Protein AF-A0AAV3U5U7-F1 (afdb_monomer_lite)

Secondary structure (DSSP, 8-state):
----S-SHHHHHHHHHHHHHHHHHHHHHHHHHHHHHHHHHHHHHHHHHHHHHHHHHHHHHHHHHHSPP---GGGGGGS-HHHHHHHHHHHHHHHHHHTTSS---SHHHHHHHHHHHTSS---SHHHHHHHHHHHHHHHHSPPTTTTT-SPBPP-SSTT---BGGGTT-S---------------

Structure (mmCIF, N/CA/C/O backbone):
data_AF-A0AAV3U5U7-F1
#
_entry.id   AF-A0AAV3U5U7-F1
#
loop_
_atom_site.group_PDB
_atom_site.id
_atom_site.type_symbol
_atom_site.label_atom_id
_atom_site.label_alt_id
_atom_site.label_comp_id
_atom_site.label_asym_id
_atom_site.label_entity_id
_atom_site.label_seq_id
_atom_site.pdbx_PDB_ins_code
_atom_site.Cartn_x
_atom_site.Cartn_y
_atom_site.Cartn_z
_atom_site.occupancy
_atom_site.B_iso_or_equiv
_atom_site.auth_seq_id
_atom_site.auth_comp_id
_atom_site.auth_asym_id
_atom_site.auth_atom_id
_atom_site.pdbx_PDB_model_num
ATOM 1 N N . MET A 1 1 ? -74.728 -13.887 74.053 1.00 41.06 1 MET A N 1
ATOM 2 C CA . MET A 1 1 ? -73.853 -14.173 72.896 1.00 41.06 1 MET A CA 1
ATOM 3 C C . MET A 1 1 ? -73.870 -12.963 71.980 1.00 41.06 1 MET A C 1
ATOM 5 O O . MET A 1 1 ? -74.960 -12.610 71.565 1.00 41.06 1 MET A O 1
ATOM 9 N N . LEU A 1 2 ? -72.718 -12.325 71.744 1.00 38.09 2 LEU A N 1
ATOM 10 C CA . LEU A 1 2 ? -72.327 -11.595 70.521 1.00 38.09 2 LEU A CA 1
ATOM 11 C C . LEU A 1 2 ? -70.992 -10.892 70.821 1.00 38.09 2 LEU A C 1
ATOM 13 O O . LEU A 1 2 ? -70.946 -9.815 71.406 1.00 38.09 2 LEU A O 1
ATOM 17 N N . ILE A 1 3 ? -69.898 -11.581 70.494 1.00 41.19 3 ILE A N 1
ATOM 18 C CA . ILE A 1 3 ? -68.523 -11.089 70.597 1.00 41.19 3 ILE A CA 1
ATOM 19 C C . ILE A 1 3 ? -68.132 -10.509 69.232 1.00 41.19 3 ILE A C 1
ATOM 21 O O . ILE A 1 3 ? -68.200 -11.209 68.228 1.00 41.19 3 ILE A O 1
ATOM 25 N N . GLY A 1 4 ? -67.696 -9.246 69.235 1.00 40.84 4 GLY A N 1
ATOM 26 C CA . GLY A 1 4 ? -66.549 -8.753 68.463 1.00 40.84 4 GLY A CA 1
ATOM 27 C C . GLY A 1 4 ? -66.657 -8.672 66.936 1.00 40.84 4 GLY A C 1
ATOM 28 O O . GLY A 1 4 ? -66.117 -9.516 66.233 1.00 40.84 4 GLY A O 1
ATOM 29 N N . ALA A 1 5 ? -67.192 -7.563 66.418 1.00 45.50 5 ALA A N 1
ATOM 30 C CA . ALA A 1 5 ? -67.140 -7.194 64.994 1.00 45.50 5 ALA A CA 1
ATOM 31 C C . ALA A 1 5 ? -65.921 -6.309 64.610 1.00 45.50 5 ALA A C 1
ATOM 33 O O . ALA A 1 5 ? -65.992 -5.531 63.664 1.00 45.50 5 ALA A O 1
ATOM 34 N N . GLY A 1 6 ? -64.804 -6.378 65.347 1.00 46.00 6 GLY A N 1
ATOM 35 C CA . GLY A 1 6 ? -63.687 -5.419 65.221 1.00 46.00 6 GLY A CA 1
ATOM 36 C C . GLY A 1 6 ? -62.434 -5.889 64.467 1.00 46.00 6 GLY A C 1
ATOM 37 O O . GLY A 1 6 ? -61.537 -5.086 64.230 1.00 46.00 6 GLY A O 1
ATOM 38 N N . SER A 1 7 ? -62.321 -7.168 64.102 1.00 48.09 7 SER A N 1
ATOM 39 C CA . SER A 1 7 ? -61.013 -7.761 63.747 1.00 48.09 7 SER A CA 1
ATOM 40 C C . SER A 1 7 ? -60.751 -7.941 62.247 1.00 48.09 7 SER A C 1
ATOM 42 O O . SER A 1 7 ? -59.630 -8.260 61.861 1.00 48.09 7 SER A O 1
ATOM 44 N N . ILE A 1 8 ? -61.750 -7.732 61.385 1.00 49.22 8 ILE A N 1
ATOM 45 C CA . ILE A 1 8 ? -61.640 -8.067 59.952 1.00 49.22 8 ILE A CA 1
ATOM 46 C C . ILE A 1 8 ? -61.037 -6.906 59.135 1.00 49.22 8 ILE A C 1
ATOM 48 O O . ILE A 1 8 ? -60.301 -7.134 58.176 1.00 49.22 8 ILE A O 1
ATOM 52 N N . THR A 1 9 ? -61.243 -5.653 59.544 1.00 49.72 9 THR A N 1
ATOM 53 C CA . THR A 1 9 ? -60.768 -4.461 58.813 1.00 49.72 9 THR A CA 1
ATOM 54 C C . THR A 1 9 ? -59.265 -4.201 58.958 1.00 49.72 9 THR A C 1
ATOM 56 O O . THR A 1 9 ? -58.630 -3.731 58.015 1.00 49.72 9 THR A O 1
ATOM 59 N N . VAL A 1 10 ? -58.657 -4.551 60.096 1.00 51.59 10 VAL A N 1
ATOM 60 C CA . VAL A 1 10 ? -57.222 -4.303 60.353 1.00 51.59 10 VAL A CA 1
ATOM 61 C C . VAL A 1 10 ? -56.321 -5.239 59.530 1.00 51.59 10 VAL A C 1
ATOM 63 O O . VAL A 1 10 ? -55.254 -4.832 59.070 1.00 51.59 10 VAL A O 1
ATOM 66 N N . ILE A 1 11 ? -56.775 -6.468 59.260 1.00 53.22 11 ILE A N 1
ATOM 67 C CA . ILE A 1 11 ? -56.018 -7.474 58.494 1.00 53.22 11 ILE A CA 1
ATOM 68 C C . ILE A 1 11 ? -55.953 -7.104 57.000 1.00 53.22 11 ILE A C 1
ATOM 70 O O . ILE A 1 11 ? -54.898 -7.244 56.379 1.00 53.22 11 ILE A O 1
ATOM 74 N N . GLY A 1 12 ? -57.036 -6.558 56.431 1.00 51.25 12 GLY A N 1
ATOM 75 C CA . GLY A 1 12 ? -57.085 -6.135 55.024 1.00 51.25 12 GLY A CA 1
ATOM 76 C C . GLY A 1 12 ? -56.153 -4.961 54.690 1.00 51.25 12 GLY A C 1
ATOM 77 O O . GLY A 1 12 ? -55.521 -4.947 53.633 1.00 51.25 12 GLY A O 1
ATOM 78 N N . ILE A 1 13 ? -55.996 -4.004 55.612 1.00 56.62 13 ILE A N 1
ATOM 79 C CA . ILE A 1 13 ? -55.112 -2.838 55.428 1.00 56.62 13 ILE A CA 1
ATOM 80 C C . ILE A 1 13 ? -53.633 -3.250 55.519 1.00 56.62 13 ILE A C 1
ATOM 82 O O . ILE A 1 13 ? -52.813 -2.806 54.709 1.00 56.62 13 ILE A O 1
ATOM 86 N N . LEU A 1 14 ? -53.291 -4.153 56.448 1.00 57.19 14 LEU A N 1
ATOM 87 C CA . LEU A 1 14 ? -51.936 -4.703 56.570 1.00 57.19 14 LEU A CA 1
ATOM 88 C C . LEU A 1 14 ? -51.532 -5.520 55.334 1.00 57.19 14 LEU A C 1
ATOM 90 O O . LEU A 1 14 ? -50.409 -5.369 54.847 1.00 57.19 14 LEU A O 1
ATOM 94 N N . PHE A 1 15 ? -52.445 -6.325 54.778 1.00 56.00 15 PHE A N 1
ATOM 95 C CA . PHE A 1 15 ? -52.182 -7.074 53.546 1.00 56.00 15 PHE A CA 1
ATOM 96 C C . PHE A 1 15 ? -51.944 -6.152 52.344 1.00 56.00 15 PHE A C 1
ATOM 98 O O . PHE A 1 15 ? -50.952 -6.340 51.642 1.00 56.00 15 PHE A O 1
ATOM 105 N N . SER A 1 16 ? -52.755 -5.107 52.142 1.00 58.94 16 SER A N 1
ATOM 106 C CA . SER A 1 16 ? -52.537 -4.140 51.051 1.00 58.94 16 SER A CA 1
ATOM 107 C C . SER A 1 16 ? -51.213 -3.375 51.175 1.00 58.94 16 SER A C 1
ATOM 109 O O . SER A 1 16 ? -50.534 -3.151 50.170 1.00 58.94 16 SER A O 1
ATOM 111 N N . LEU A 1 17 ? -50.781 -3.009 52.386 1.00 57.50 17 LEU A N 1
ATOM 112 C CA . LEU A 1 17 ? -49.501 -2.314 52.595 1.00 57.50 17 LEU A CA 1
ATOM 113 C C . LEU A 1 17 ? -48.280 -3.221 52.366 1.00 57.50 17 LEU A C 1
ATOM 115 O O . LEU A 1 17 ? -47.280 -2.782 51.794 1.00 57.50 17 LEU A O 1
ATOM 119 N N . ILE A 1 18 ? -48.352 -4.495 52.765 1.00 60.94 18 ILE A N 1
ATOM 120 C CA . ILE A 1 18 ? -47.286 -5.474 52.499 1.00 60.94 18 ILE A CA 1
ATOM 121 C C . ILE A 1 18 ? -47.228 -5.802 51.002 1.00 60.94 18 ILE A C 1
ATOM 123 O O . ILE A 1 18 ? -46.141 -5.856 50.420 1.00 60.94 18 ILE A O 1
ATOM 127 N N . PHE A 1 19 ? -48.385 -5.970 50.359 1.00 56.34 19 PHE A N 1
ATOM 128 C CA . PHE A 1 19 ? -48.472 -6.300 48.939 1.00 56.34 19 PHE A CA 1
ATOM 129 C C . PHE A 1 19 ? -47.947 -5.156 48.059 1.00 56.34 19 PHE A C 1
ATOM 131 O O . PHE A 1 19 ? -47.116 -5.382 47.181 1.00 56.34 19 PHE A O 1
ATOM 138 N N . THR A 1 20 ? -48.314 -3.905 48.355 1.00 57.25 20 THR A N 1
ATOM 139 C CA . THR A 1 20 ? -47.806 -2.722 47.632 1.00 57.25 20 THR A CA 1
ATOM 140 C C . THR A 1 20 ? -46.310 -2.477 47.856 1.00 57.25 20 THR A C 1
ATOM 142 O O . THR A 1 20 ? -45.602 -2.137 46.903 1.00 57.25 20 THR A O 1
ATOM 145 N N . LYS A 1 21 ? -45.776 -2.723 49.065 1.00 59.94 21 LYS A N 1
ATOM 146 C CA . LYS A 1 21 ? -44.318 -2.708 49.309 1.00 59.94 21 LYS A CA 1
ATOM 147 C C . LYS A 1 21 ? -43.584 -3.770 48.489 1.00 59.94 21 LYS A C 1
ATOM 149 O O . LYS A 1 21 ? -42.514 -3.489 47.948 1.00 59.94 21 LYS A O 1
ATOM 154 N N . LYS A 1 22 ? -44.151 -4.974 48.371 1.00 59.78 22 LYS A N 1
ATOM 155 C CA . LYS A 1 22 ? -43.547 -6.079 47.615 1.00 59.78 22 LYS A CA 1
ATOM 156 C C . LYS A 1 22 ? -43.575 -5.828 46.104 1.00 59.78 22 LYS A C 1
ATOM 158 O O . LYS A 1 22 ? -42.579 -6.108 45.442 1.00 59.78 22 LYS A O 1
ATOM 163 N N . ILE A 1 23 ? -44.646 -5.220 45.583 1.00 60.91 23 ILE A N 1
ATOM 164 C CA . ILE A 1 23 ? -44.741 -4.794 44.175 1.00 60.91 23 ILE A CA 1
ATOM 165 C C . ILE A 1 23 ? -43.687 -3.724 43.855 1.00 60.91 23 ILE A C 1
ATOM 167 O O . ILE A 1 23 ? -42.888 -3.927 42.942 1.00 60.91 23 ILE A O 1
ATOM 171 N N . LYS A 1 24 ? -43.589 -2.649 44.656 1.00 61.88 24 LYS A N 1
ATOM 172 C CA . LYS A 1 24 ? -42.560 -1.607 44.461 1.00 61.88 24 LYS A CA 1
ATOM 173 C C . LYS A 1 24 ? -41.139 -2.169 44.543 1.00 61.88 24 LYS A C 1
ATOM 175 O O . LYS A 1 24 ? -40.295 -1.833 43.720 1.00 61.88 24 LYS A O 1
ATOM 180 N N . SER A 1 25 ? -40.867 -3.056 45.503 1.00 59.75 25 SER A N 1
ATOM 181 C CA . SER A 1 25 ? -39.555 -3.707 45.635 1.00 59.75 25 SER A CA 1
ATOM 182 C C . SER A 1 25 ? -39.211 -4.594 44.428 1.00 59.75 25 SER A C 1
ATOM 184 O O . SER A 1 25 ? -38.060 -4.620 43.985 1.00 59.75 25 SER A O 1
ATOM 186 N N . HIS A 1 26 ? -40.199 -5.290 43.859 1.00 59.94 26 HIS A N 1
ATOM 187 C CA . HIS A 1 26 ? -40.011 -6.123 42.674 1.00 59.94 26 HIS A CA 1
ATOM 188 C C . HIS A 1 26 ? -39.780 -5.287 41.400 1.00 59.94 26 HIS A C 1
ATOM 190 O O . HIS A 1 26 ? -38.918 -5.631 40.589 1.00 59.94 26 HIS A O 1
ATOM 196 N N . GLU A 1 27 ? -40.482 -4.162 41.235 1.00 62.94 27 GLU A N 1
ATOM 197 C CA . GLU A 1 27 ? -40.272 -3.230 40.115 1.00 62.94 27 GLU A CA 1
ATOM 198 C C . GLU A 1 27 ? -38.907 -2.534 40.169 1.00 62.94 27 GLU A C 1
ATOM 200 O O . GLU A 1 27 ? -38.216 -2.469 39.149 1.00 62.94 27 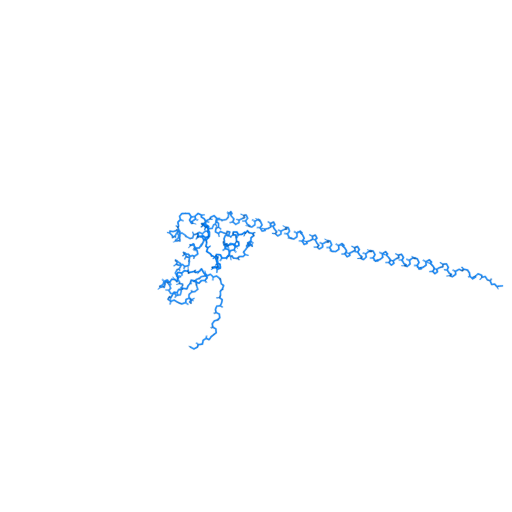GLU A O 1
ATOM 205 N N . ILE A 1 28 ? -38.465 -2.103 41.357 1.00 66.06 28 ILE A N 1
ATOM 206 C CA . ILE A 1 28 ? -37.127 -1.521 41.566 1.00 66.06 28 ILE A CA 1
ATOM 207 C C . ILE A 1 28 ? -36.038 -2.538 41.185 1.00 66.06 28 ILE A C 1
ATOM 209 O O . ILE A 1 28 ? -35.131 -2.221 40.412 1.00 66.06 28 ILE A O 1
ATOM 213 N N . ASN A 1 29 ? -36.174 -3.796 41.619 1.00 64.94 29 ASN A N 1
ATOM 214 C CA . ASN A 1 29 ? -35.250 -4.874 41.247 1.00 64.94 29 ASN A CA 1
ATOM 215 C C . ASN A 1 29 ? -35.218 -5.148 39.731 1.00 64.94 29 ASN A C 1
ATOM 217 O O . ASN A 1 29 ? -34.164 -5.472 39.171 1.00 64.94 29 ASN A O 1
ATOM 221 N N . ARG A 1 30 ? -36.360 -5.019 39.041 1.00 66.56 30 ARG A N 1
ATOM 222 C CA . ARG A 1 30 ? -36.450 -5.209 37.584 1.00 66.56 30 ARG A CA 1
ATOM 223 C C . ARG A 1 30 ? -35.742 -4.082 36.827 1.00 66.56 30 ARG A C 1
ATOM 225 O O . ARG A 1 30 ? -34.978 -4.364 35.900 1.00 66.56 30 ARG A O 1
ATOM 232 N N . HIS A 1 31 ? -35.930 -2.834 37.259 1.00 65.12 31 HIS A N 1
ATOM 233 C CA . HIS A 1 31 ? -35.252 -1.668 36.688 1.00 65.12 31 HIS A CA 1
ATOM 234 C C . HIS A 1 31 ? -33.734 -1.705 36.906 1.00 65.12 31 HIS A C 1
ATOM 236 O O . HIS A 1 31 ? -32.974 -1.433 35.972 1.00 65.12 31 HIS A O 1
ATOM 242 N N . GLU A 1 32 ? -33.271 -2.105 38.094 1.00 67.94 32 GLU A N 1
ATOM 243 C CA . GLU A 1 32 ? -31.839 -2.252 38.369 1.00 67.94 32 GLU A CA 1
ATOM 244 C C . GLU A 1 32 ? -31.187 -3.358 37.536 1.00 67.94 32 GLU A C 1
ATOM 246 O O . GLU A 1 32 ? -30.105 -3.151 36.985 1.00 67.94 32 GLU A O 1
ATOM 251 N N . ARG A 1 33 ? -31.842 -4.518 37.371 1.00 67.62 33 ARG A N 1
ATOM 252 C CA . ARG A 1 33 ? -31.335 -5.587 36.489 1.00 67.62 33 ARG A CA 1
ATOM 253 C C . ARG A 1 33 ? -31.232 -5.133 35.036 1.00 67.62 33 ARG A C 1
ATOM 255 O O . ARG A 1 33 ? -30.251 -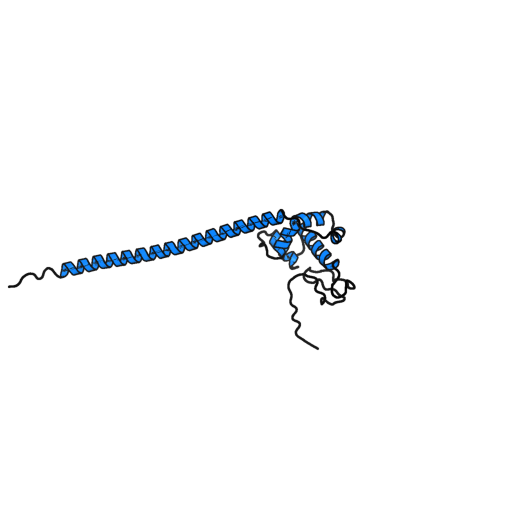5.469 34.375 1.00 67.62 33 ARG A O 1
ATOM 262 N N . SER A 1 34 ? -32.207 -4.367 34.546 1.00 67.56 34 SER A N 1
ATOM 263 C CA . SER A 1 34 ? -32.170 -3.815 33.187 1.00 67.56 34 SER A CA 1
ATOM 264 C C . SER A 1 34 ? -31.022 -2.817 33.013 1.00 67.56 34 SER A C 1
ATOM 266 O O . SER A 1 34 ? -30.270 -2.911 32.044 1.00 67.56 34 SER A O 1
ATOM 268 N N . ARG A 1 35 ? -30.816 -1.915 33.985 1.00 61.34 35 ARG A N 1
ATOM 269 C CA . ARG A 1 35 ? -29.679 -0.977 33.986 1.00 61.34 35 ARG A CA 1
ATOM 270 C C . ARG A 1 35 ? -28.330 -1.694 34.038 1.00 61.34 35 ARG A C 1
ATOM 272 O O . ARG A 1 35 ? -27.434 -1.340 33.282 1.00 61.34 35 ARG A O 1
ATOM 279 N N . ARG A 1 36 ? -28.183 -2.735 34.866 1.00 68.25 36 ARG A N 1
ATOM 280 C CA . ARG A 1 36 ? -26.935 -3.520 34.954 1.00 68.25 36 ARG A CA 1
ATOM 281 C C . ARG A 1 36 ? -26.609 -4.243 33.646 1.00 68.25 36 ARG A C 1
ATOM 283 O O . ARG A 1 36 ? -25.448 -4.258 33.256 1.00 68.25 36 ARG A O 1
ATOM 290 N N . LYS A 1 37 ? -27.611 -4.796 32.951 1.00 64.50 37 LYS A N 1
ATOM 291 C CA . LYS A 1 37 ? -27.419 -5.407 31.623 1.00 64.50 37 LYS A CA 1
ATOM 292 C C . LYS A 1 37 ? -27.011 -4.375 30.570 1.00 64.50 37 LYS A C 1
ATOM 294 O O . LYS A 1 37 ? -26.060 -4.608 29.837 1.00 64.50 37 LYS A O 1
ATOM 299 N N . SER A 1 38 ? -27.684 -3.223 30.541 1.00 64.94 38 SER A N 1
ATOM 300 C CA . SER A 1 38 ? -27.352 -2.131 29.618 1.00 64.94 38 SER A CA 1
ATOM 301 C C . SER A 1 38 ? -25.937 -1.593 29.843 1.00 64.94 38 SER A C 1
ATOM 303 O O . SER A 1 38 ? -25.194 -1.411 28.884 1.00 64.94 38 SER A O 1
ATOM 305 N N . ASN A 1 39 ? -25.542 -1.381 31.102 1.00 67.88 39 ASN A N 1
ATOM 306 C CA . ASN A 1 39 ? -24.199 -0.907 31.433 1.00 67.88 39 ASN A CA 1
ATOM 307 C C . ASN A 1 39 ? -23.131 -1.944 31.079 1.00 67.88 39 ASN A C 1
ATOM 309 O O . ASN A 1 39 ? -22.095 -1.559 30.554 1.00 67.88 39 ASN A O 1
ATOM 313 N N . ARG A 1 40 ? -23.396 -3.240 31.303 1.00 63.59 40 ARG A N 1
ATOM 314 C CA . ARG A 1 40 ? -22.460 -4.316 30.953 1.00 63.59 40 ARG A CA 1
ATOM 315 C C . ARG A 1 40 ? -22.232 -4.410 29.437 1.00 63.59 40 ARG A C 1
ATOM 317 O O . ARG A 1 40 ? -21.090 -4.485 29.006 1.00 63.59 40 ARG A O 1
ATOM 324 N N . HIS A 1 41 ? -23.286 -4.300 28.628 1.00 60.41 41 HIS A N 1
ATOM 325 C CA . HIS A 1 41 ? -23.134 -4.252 27.169 1.00 60.41 41 HIS A CA 1
ATOM 326 C C . HIS A 1 41 ? -22.420 -2.987 26.679 1.00 60.41 41 HIS A C 1
ATOM 328 O O . HIS A 1 41 ? -21.647 -3.045 25.725 1.00 60.41 41 HIS A O 1
ATOM 334 N N . ALA A 1 42 ? -22.644 -1.840 27.327 1.00 63.44 42 ALA A N 1
ATOM 335 C CA . ALA A 1 42 ? -21.927 -0.611 26.998 1.00 63.44 42 ALA A CA 1
ATOM 336 C C . ALA A 1 42 ? -20.425 -0.715 27.325 1.00 63.44 42 ALA A C 1
ATOM 338 O O . ALA A 1 42 ? -19.596 -0.274 26.527 1.00 63.44 42 ALA A O 1
ATOM 339 N N . THR A 1 43 ? -20.062 -1.332 28.456 1.00 65.00 43 THR A N 1
ATOM 340 C CA . THR A 1 43 ? -18.657 -1.572 28.820 1.00 65.00 43 THR A CA 1
ATOM 341 C C . THR A 1 43 ? -17.998 -2.593 27.897 1.00 65.00 43 THR A C 1
ATOM 343 O O . THR A 1 43 ? -16.937 -2.293 27.363 1.00 65.00 43 THR A O 1
ATOM 346 N N . GLU A 1 44 ? -18.662 -3.717 27.597 1.00 71.19 44 GLU A N 1
ATOM 347 C CA . GLU A 1 44 ? -18.163 -4.744 26.662 1.00 71.19 44 GLU A CA 1
ATOM 348 C C . GLU A 1 44 ? -17.903 -4.160 25.263 1.00 71.19 44 GLU A C 1
ATOM 350 O O . GLU A 1 44 ? -16.861 -4.403 24.658 1.00 71.19 44 GLU A O 1
ATOM 355 N N . LYS A 1 45 ? -18.814 -3.315 24.759 1.00 64.81 45 LYS A N 1
ATOM 356 C CA . LYS A 1 45 ? -18.647 -2.647 23.460 1.00 64.81 45 LYS A CA 1
ATOM 357 C C . LYS A 1 45 ? -17.484 -1.648 23.467 1.00 64.81 45 LYS A C 1
ATOM 359 O O . LYS A 1 45 ? -16.768 -1.522 22.480 1.00 64.81 45 LYS A O 1
ATOM 364 N N . THR A 1 46 ? -17.278 -0.948 24.581 1.00 71.94 46 THR A N 1
ATOM 365 C CA . THR A 1 46 ? -16.180 0.020 24.724 1.00 71.94 46 THR A CA 1
ATOM 366 C C . THR A 1 46 ? -14.823 -0.679 24.831 1.00 71.94 46 THR A C 1
ATOM 368 O O . THR A 1 46 ? -13.851 -0.213 24.241 1.00 71.94 46 THR A O 1
ATOM 371 N N . GLU A 1 47 ? -14.748 -1.798 25.550 1.00 74.25 47 GLU A N 1
ATOM 372 C CA . GLU A 1 47 ? -13.539 -2.623 25.665 1.00 74.25 47 GLU A CA 1
ATOM 373 C C . GLU A 1 47 ? -13.183 -3.278 24.327 1.00 74.25 47 GLU A C 1
ATOM 375 O O . GLU A 1 47 ? -12.051 -3.133 23.870 1.00 74.25 47 GLU A O 1
ATOM 380 N N . SER A 1 48 ? -14.164 -3.861 23.631 1.00 72.44 48 SER A N 1
ATOM 381 C CA . SER A 1 48 ? -13.982 -4.420 22.284 1.00 72.44 48 SER A CA 1
ATOM 382 C C . SER A 1 48 ? -13.454 -3.381 21.287 1.00 72.44 48 SER A C 1
ATOM 384 O O . SER A 1 48 ? -12.536 -3.670 20.521 1.00 72.44 48 SER A O 1
ATOM 386 N N . ASN A 1 49 ? -13.992 -2.156 21.306 1.00 81.00 49 ASN A N 1
ATOM 387 C CA . ASN A 1 49 ? -13.525 -1.082 20.426 1.00 81.00 49 ASN A CA 1
ATOM 388 C C . ASN A 1 49 ? -12.080 -0.664 20.743 1.00 81.00 49 ASN A C 1
ATOM 390 O O . ASN A 1 49 ? -11.286 -0.446 19.830 1.00 81.00 49 ASN A O 1
ATOM 394 N N . LYS A 1 50 ? -11.719 -0.576 22.030 1.00 81.06 50 LYS A N 1
ATOM 395 C CA . LYS A 1 50 ? -10.346 -0.257 22.454 1.00 81.06 50 LYS A CA 1
ATOM 396 C C . LYS A 1 50 ? -9.361 -1.346 22.039 1.00 81.06 50 LYS A C 1
ATOM 398 O O . LYS A 1 50 ? -8.282 -1.035 21.542 1.00 81.06 50 LYS A O 1
ATOM 403 N N . GLU A 1 51 ? -9.721 -2.615 22.210 1.00 84.81 51 GLU A N 1
ATOM 404 C CA . GLU A 1 51 ? -8.882 -3.735 21.778 1.00 84.81 51 GLU A CA 1
ATOM 405 C C . GLU A 1 51 ? -8.652 -3.735 20.267 1.00 84.81 51 GLU A C 1
ATOM 407 O O . GLU A 1 51 ? -7.534 -3.995 19.816 1.00 84.81 51 GLU A O 1
ATOM 412 N N . GLN A 1 52 ? -9.685 -3.420 19.484 1.00 82.00 52 GLN A N 1
ATOM 413 C CA . GLN A 1 52 ? -9.582 -3.333 18.032 1.00 82.00 52 GLN A CA 1
ATOM 414 C C . GLN A 1 52 ? -8.650 -2.194 17.598 1.00 82.00 52 GLN A C 1
ATOM 416 O O . GLN A 1 52 ? -7.744 -2.433 16.803 1.00 82.00 52 GLN A O 1
ATOM 421 N N . GLN A 1 53 ? -8.774 -1.009 18.204 1.00 83.88 53 GLN A N 1
ATOM 422 C CA . GLN A 1 53 ? -7.866 0.117 17.947 1.00 83.88 53 GLN A CA 1
ATOM 423 C C . GLN A 1 53 ? -6.407 -0.215 18.291 1.00 83.88 53 GLN A C 1
ATOM 425 O O . GLN A 1 53 ? -5.498 0.103 17.526 1.00 83.88 53 GLN A O 1
ATOM 430 N N . ILE A 1 54 ? -6.162 -0.899 19.415 1.00 88.62 54 ILE A N 1
ATOM 431 C CA . ILE A 1 54 ? -4.806 -1.317 19.809 1.00 88.62 54 ILE A CA 1
ATOM 432 C C . ILE A 1 54 ? -4.229 -2.323 18.805 1.00 88.62 54 ILE A C 1
ATOM 434 O O . ILE A 1 54 ? -3.043 -2.257 18.478 1.00 88.62 54 ILE A O 1
ATOM 438 N N . LYS A 1 55 ? -5.041 -3.272 18.325 1.00 88.00 55 LYS A N 1
ATOM 439 C CA . LYS A 1 55 ? -4.613 -4.248 17.312 1.00 88.00 55 LYS A CA 1
ATOM 440 C C . LYS A 1 55 ? -4.266 -3.563 15.993 1.00 88.00 55 LYS A C 1
ATOM 442 O O . LYS A 1 55 ? -3.219 -3.862 15.428 1.00 88.00 55 LYS A O 1
ATOM 447 N N . GLU A 1 56 ? -5.090 -2.623 15.548 1.00 87.38 56 GLU A N 1
ATOM 448 C CA . GLU A 1 56 ? -4.865 -1.889 14.304 1.00 87.38 56 GLU A CA 1
ATOM 449 C C . GLU A 1 56 ? -3.613 -1.007 14.370 1.00 87.38 56 GLU A C 1
ATOM 451 O O . GLU A 1 56 ? -2.783 -1.043 13.465 1.00 87.38 56 GLU A O 1
ATOM 456 N N . GLN A 1 57 ? -3.399 -0.292 15.478 1.00 89.06 57 GLN A N 1
ATOM 457 C CA . GLN A 1 57 ? -2.171 0.483 15.690 1.00 89.06 57 GLN A CA 1
ATOM 458 C C . GLN A 1 57 ? -0.915 -0.398 15.697 1.00 89.06 57 GLN A C 1
ATOM 460 O O . GLN A 1 57 ? 0.116 -0.014 15.142 1.00 89.06 57 GLN A O 1
ATOM 465 N N . LYS A 1 58 ? -0.990 -1.586 16.310 1.00 91.31 58 LYS A N 1
ATOM 466 C CA . LYS A 1 58 ? 0.115 -2.554 16.300 1.00 91.31 58 LYS A CA 1
ATOM 467 C C . LYS A 1 58 ? 0.414 -3.061 14.894 1.00 91.31 58 LYS A C 1
ATOM 469 O O . LYS A 1 58 ? 1.584 -3.134 14.534 1.00 91.31 58 LYS A O 1
ATOM 474 N N . GLU A 1 59 ? -0.611 -3.392 14.113 1.00 91.19 59 GLU A N 1
ATOM 475 C CA . GLU A 1 59 ? -0.427 -3.860 12.735 1.00 91.19 59 GLU A CA 1
ATOM 476 C C . GLU A 1 59 ? 0.145 -2.756 11.846 1.00 91.19 59 GLU A C 1
ATOM 478 O O . GLU A 1 59 ? 1.114 -2.993 11.132 1.00 91.19 59 GLU A O 1
ATOM 483 N N . ARG A 1 60 ? -0.372 -1.529 11.962 1.00 91.88 60 ARG A N 1
ATOM 484 C CA . ARG A 1 60 ? 0.189 -0.347 11.300 1.00 91.88 60 ARG A CA 1
ATOM 485 C C . ARG A 1 60 ? 1.683 -0.216 11.594 1.00 91.88 60 ARG A C 1
ATOM 487 O O . ARG A 1 60 ? 2.493 -0.218 10.673 1.00 91.88 60 ARG A O 1
ATOM 494 N N . LYS A 1 61 ? 2.075 -0.198 12.872 1.00 91.44 61 LYS A N 1
ATOM 495 C CA . LYS A 1 61 ? 3.494 -0.114 13.248 1.00 91.44 61 LYS A CA 1
ATOM 496 C C . LYS A 1 61 ? 4.320 -1.257 12.647 1.00 91.44 61 LYS A C 1
ATOM 498 O O . LYS A 1 61 ? 5.376 -1.007 12.079 1.00 91.44 61 LYS A O 1
ATOM 503 N N . ARG A 1 62 ? 3.819 -2.490 12.730 1.00 92.81 62 ARG A N 1
ATOM 504 C CA . ARG A 1 62 ? 4.483 -3.675 12.180 1.00 92.81 62 ARG A CA 1
ATOM 505 C C . ARG A 1 62 ? 4.704 -3.570 10.670 1.00 92.81 62 ARG A C 1
ATOM 507 O O . ARG A 1 62 ? 5.756 -3.975 10.198 1.00 92.81 62 ARG A O 1
ATOM 514 N N . LEU A 1 63 ? 3.747 -3.039 9.908 1.00 91.06 63 LEU A N 1
ATOM 515 C CA . LEU A 1 63 ? 3.871 -2.899 8.453 1.00 91.06 63 LEU A CA 1
ATOM 516 C C . LEU A 1 63 ? 5.013 -1.963 8.036 1.00 91.06 63 LEU A C 1
ATOM 518 O O . LEU A 1 63 ? 5.584 -2.184 6.977 1.00 91.06 63 LEU A O 1
ATOM 522 N N . LEU A 1 64 ? 5.363 -0.968 8.858 1.00 89.75 64 LEU A N 1
ATOM 523 C CA . LEU A 1 64 ? 6.521 -0.091 8.620 1.00 89.75 64 LEU A CA 1
ATOM 524 C C . LEU A 1 64 ? 7.861 -0.750 8.974 1.00 89.75 64 LEU A C 1
ATOM 526 O O . LEU A 1 64 ? 8.906 -0.279 8.546 1.00 89.75 64 LEU A O 1
ATOM 530 N N . GLU A 1 65 ? 7.841 -1.807 9.785 1.00 89.81 65 GLU A N 1
ATOM 531 C CA . GLU A 1 65 ? 9.035 -2.575 10.165 1.00 89.81 65 GLU A CA 1
ATOM 532 C C . GLU A 1 65 ? 9.311 -3.730 9.188 1.00 89.81 65 GLU A C 1
ATOM 534 O O . GLU A 1 65 ? 10.345 -4.389 9.285 1.00 89.81 65 GLU A O 1
ATOM 539 N N . LEU A 1 66 ? 8.375 -4.019 8.279 1.00 89.44 66 LEU A N 1
ATOM 540 C CA . LEU A 1 66 ? 8.498 -5.094 7.305 1.00 89.44 66 LEU A CA 1
ATOM 541 C C . LEU A 1 66 ? 9.043 -4.562 5.985 1.00 89.44 66 LEU A C 1
ATOM 543 O O . LEU A 1 66 ? 8.436 -3.695 5.360 1.00 89.44 66 LEU A O 1
ATOM 547 N N . ASP A 1 67 ? 10.109 -5.193 5.503 1.00 84.81 67 ASP A N 1
ATOM 548 C CA . ASP A 1 67 ? 10.644 -4.894 4.183 1.00 84.81 67 ASP A CA 1
ATOM 549 C C . ASP A 1 67 ? 9.629 -5.248 3.089 1.00 84.81 67 ASP A C 1
ATOM 551 O O . ASP A 1 67 ? 9.002 -6.324 3.073 1.00 84.81 67 ASP A O 1
ATOM 555 N N . PHE A 1 68 ? 9.480 -4.350 2.120 1.00 91.75 68 PHE A N 1
ATOM 556 C CA . PHE A 1 68 ? 8.781 -4.663 0.885 1.00 91.75 68 PHE A CA 1
ATOM 557 C C . PHE A 1 68 ? 9.755 -5.232 -0.147 1.00 91.75 68 PHE A C 1
ATOM 559 O O . PHE A 1 68 ? 10.679 -4.563 -0.603 1.00 91.75 68 PHE A O 1
ATOM 566 N N . HIS A 1 69 ? 9.535 -6.482 -0.552 1.00 89.81 69 HIS A N 1
ATOM 567 C CA . HIS A 1 69 ? 10.428 -7.138 -1.498 1.00 89.81 69 HIS A CA 1
ATOM 568 C C . HIS A 1 69 ? 10.113 -6.755 -2.950 1.00 89.81 69 HIS A C 1
ATOM 570 O O . HIS A 1 69 ? 9.087 -7.157 -3.508 1.00 89.81 69 HIS A O 1
ATOM 576 N N . ILE A 1 70 ? 11.048 -6.042 -3.579 1.00 88.69 70 ILE A N 1
ATOM 577 C CA . ILE A 1 70 ? 11.057 -5.778 -5.020 1.00 88.69 70 ILE A CA 1
ATOM 578 C C . ILE A 1 70 ? 11.929 -6.848 -5.704 1.00 88.69 70 ILE A C 1
ATOM 580 O O . ILE A 1 70 ? 13.115 -6.952 -5.375 1.00 88.69 70 ILE A O 1
ATOM 584 N N . PRO A 1 71 ? 11.392 -7.631 -6.662 1.00 88.12 71 PRO A N 1
ATOM 585 C CA . PRO A 1 71 ? 12.172 -8.599 -7.425 1.00 88.12 71 PRO A CA 1
ATOM 586 C C . PRO A 1 71 ? 13.372 -7.940 -8.108 1.00 88.12 71 PRO A C 1
ATOM 588 O O . PRO A 1 71 ? 13.232 -6.877 -8.714 1.00 88.12 71 PRO A O 1
ATOM 591 N N . PHE A 1 72 ? 14.530 -8.600 -8.050 1.00 87.12 72 PHE A N 1
ATOM 592 C CA . PHE A 1 72 ? 15.796 -8.076 -8.575 1.00 87.12 72 PHE A CA 1
ATOM 593 C C . PHE A 1 72 ? 15.688 -7.598 -10.031 1.00 87.12 72 PHE A C 1
ATOM 595 O O . PHE A 1 72 ? 16.128 -6.498 -10.347 1.00 87.12 72 PHE A O 1
ATOM 602 N N . ASP A 1 73 ? 15.005 -8.363 -10.886 1.00 86.00 73 ASP A N 1
ATOM 603 C CA . ASP A 1 73 ? 14.845 -8.053 -12.314 1.00 86.00 73 ASP A CA 1
ATOM 604 C C . ASP A 1 73 ? 14.013 -6.790 -12.587 1.00 86.00 73 ASP A C 1
ATOM 606 O O . ASP A 1 73 ? 14.038 -6.253 -13.695 1.00 86.00 73 ASP A O 1
ATOM 610 N N . LEU A 1 74 ? 13.252 -6.316 -11.595 1.00 86.62 74 LEU A N 1
ATOM 611 C CA . LEU A 1 74 ? 12.419 -5.121 -11.710 1.00 86.62 74 LEU A CA 1
ATOM 612 C C . LEU A 1 74 ? 13.100 -3.866 -11.157 1.00 86.62 74 LEU A C 1
ATOM 614 O O . LEU A 1 74 ? 12.712 -2.764 -11.542 1.00 86.62 74 LEU A O 1
ATOM 618 N N . LYS A 1 75 ? 14.130 -4.017 -10.313 1.00 90.31 75 LYS A N 1
ATOM 619 C CA . LYS A 1 75 ? 14.858 -2.889 -9.713 1.00 90.31 75 LYS A CA 1
ATOM 620 C C . LYS A 1 75 ? 15.460 -1.914 -10.740 1.00 90.31 75 LYS A C 1
ATOM 622 O O . LYS A 1 75 ? 15.314 -0.718 -10.528 1.00 90.31 75 LYS A O 1
ATOM 627 N N . PRO A 1 76 ? 16.041 -2.354 -11.878 1.00 91.12 76 PRO A N 1
ATOM 628 C CA . PRO A 1 76 ? 16.621 -1.438 -12.868 1.00 91.12 76 PRO A CA 1
ATOM 629 C C . PRO A 1 76 ? 15.628 -0.490 -13.558 1.00 91.12 76 PRO A C 1
ATOM 631 O O . PRO A 1 76 ? 16.052 0.398 -14.292 1.00 91.12 76 PRO A O 1
ATOM 634 N N . TYR A 1 77 ? 14.318 -0.698 -13.388 1.00 88.06 77 TYR A N 1
ATOM 635 C CA . TYR A 1 77 ? 13.275 0.157 -13.968 1.00 88.06 77 TYR A CA 1
ATOM 636 C C . TYR A 1 77 ? 12.770 1.239 -13.009 1.00 88.06 77 TYR A C 1
ATOM 638 O O . TYR A 1 77 ? 11.842 1.962 -13.362 1.00 88.06 77 TYR A O 1
ATOM 646 N N . LEU A 1 78 ? 13.339 1.314 -11.810 1.00 91.19 78 LEU A N 1
ATOM 647 C CA . LEU A 1 78 ? 12.996 2.279 -10.778 1.00 91.19 78 LEU A CA 1
ATOM 648 C C . LEU A 1 78 ? 14.227 3.136 -10.483 1.00 91.19 78 LEU A C 1
ATOM 650 O O . LEU A 1 78 ? 15.361 2.661 -10.553 1.00 91.19 78 LEU A O 1
ATOM 654 N N . THR A 1 79 ? 14.002 4.404 -10.165 1.00 94.69 79 THR A N 1
ATOM 655 C CA . THR A 1 79 ? 15.052 5.279 -9.631 1.00 94.69 79 THR A CA 1
ATOM 656 C C . THR A 1 79 ? 15.396 4.891 -8.191 1.00 94.69 79 THR A C 1
ATOM 658 O O . THR A 1 79 ? 14.609 4.226 -7.518 1.00 94.69 79 THR A O 1
ATOM 661 N N . GLU A 1 80 ? 16.562 5.317 -7.700 1.00 94.81 80 GLU A N 1
ATOM 662 C CA . GLU A 1 80 ? 16.981 5.047 -6.315 1.00 94.81 80 GLU A CA 1
ATOM 663 C C . GLU A 1 80 ? 15.965 5.595 -5.297 1.00 94.81 80 GLU A C 1
ATOM 665 O O . GLU A 1 80 ? 15.567 4.889 -4.374 1.00 94.81 80 GLU A O 1
ATOM 670 N N . ASP A 1 81 ? 15.459 6.811 -5.528 1.00 94.69 81 ASP A N 1
ATOM 671 C CA . ASP A 1 81 ? 14.441 7.432 -4.676 1.00 94.69 81 ASP A CA 1
ATOM 672 C C . ASP A 1 81 ? 13.120 6.642 -4.698 1.00 94.69 81 ASP A C 1
ATOM 674 O O . ASP A 1 81 ? 12.466 6.474 -3.667 1.00 94.69 81 ASP A O 1
ATOM 678 N N . GLU A 1 82 ? 12.702 6.128 -5.859 1.00 94.56 82 GLU A N 1
ATOM 679 C CA . GLU A 1 82 ? 11.511 5.278 -5.955 1.00 94.56 82 GLU A CA 1
ATOM 680 C C . GLU A 1 82 ? 11.712 3.951 -5.223 1.00 94.56 82 GLU A C 1
ATOM 682 O O . GLU A 1 82 ? 10.834 3.547 -4.461 1.00 94.56 82 GLU A O 1
ATOM 687 N N . LEU A 1 83 ? 12.864 3.296 -5.412 1.00 94.94 83 LEU A N 1
ATOM 688 C CA . LEU A 1 83 ? 13.218 2.061 -4.711 1.00 94.94 83 LEU A CA 1
ATOM 689 C C . LEU A 1 83 ? 13.154 2.259 -3.201 1.00 94.94 83 LEU A C 1
ATOM 691 O O . LEU A 1 83 ? 12.460 1.500 -2.529 1.00 94.94 83 LEU A O 1
ATOM 695 N N . GLN A 1 84 ? 13.792 3.308 -2.686 1.00 94.50 84 GLN A N 1
ATOM 696 C CA . GLN A 1 84 ? 13.798 3.608 -1.260 1.00 94.50 84 GLN A CA 1
ATOM 697 C C . GLN A 1 84 ? 12.378 3.843 -0.722 1.00 94.50 84 GLN A C 1
ATOM 699 O O . GLN A 1 84 ? 12.004 3.286 0.311 1.00 94.50 84 GLN A O 1
ATOM 704 N N . ASN A 1 85 ? 11.554 4.621 -1.432 1.00 94.88 85 ASN A N 1
ATOM 705 C CA . ASN A 1 85 ? 10.164 4.855 -1.031 1.00 94.88 85 ASN A CA 1
ATOM 706 C C . ASN A 1 85 ? 9.343 3.556 -1.009 1.00 94.88 85 ASN A C 1
ATOM 708 O O . ASN A 1 85 ? 8.570 3.326 -0.077 1.00 94.88 85 ASN A O 1
ATOM 712 N N . ILE A 1 86 ? 9.505 2.691 -2.012 1.00 95.25 86 ILE A N 1
ATOM 713 C CA . ILE A 1 86 ? 8.774 1.422 -2.093 1.00 95.25 86 ILE A CA 1
ATOM 714 C C . ILE A 1 86 ? 9.271 0.435 -1.033 1.00 95.25 86 ILE A C 1
ATOM 716 O O . ILE A 1 86 ? 8.453 -0.257 -0.436 1.00 95.25 86 ILE A O 1
ATOM 720 N N . GLU A 1 87 ? 10.574 0.357 -0.774 1.00 92.94 87 GLU A N 1
ATOM 721 C CA . GLU A 1 87 ? 11.137 -0.550 0.231 1.00 92.94 87 GLU A CA 1
ATOM 722 C C . GLU A 1 87 ? 10.670 -0.179 1.647 1.00 92.94 87 GLU A C 1
ATOM 724 O O . GLU A 1 87 ? 10.290 -1.075 2.401 1.00 92.94 87 GLU A O 1
ATOM 729 N N . ILE A 1 88 ? 10.594 1.122 1.967 1.00 92.62 88 ILE A N 1
ATOM 730 C CA . ILE A 1 88 ? 10.132 1.624 3.274 1.00 92.62 88 ILE A CA 1
ATOM 731 C C . ILE A 1 88 ? 8.607 1.518 3.425 1.00 92.62 88 ILE A C 1
ATOM 733 O O . ILE A 1 88 ? 8.108 1.056 4.450 1.00 92.62 88 ILE A O 1
ATOM 737 N N . TYR A 1 89 ? 7.840 1.974 2.430 1.00 94.94 89 TYR A N 1
ATOM 738 C CA . TYR A 1 89 ? 6.388 2.143 2.574 1.00 94.94 89 TYR A CA 1
ATOM 739 C C . TYR A 1 89 ? 5.565 1.055 1.881 1.00 94.94 89 TYR A C 1
ATOM 741 O O . TYR A 1 89 ? 4.353 0.973 2.082 1.00 94.94 89 TYR A O 1
ATOM 749 N N . GLY A 1 90 ? 6.173 0.187 1.075 1.00 94.94 90 GLY A N 1
ATOM 750 C CA . GLY A 1 90 ? 5.439 -0.696 0.170 1.00 94.94 90 GLY A CA 1
ATOM 751 C C . GLY A 1 90 ? 4.530 -1.705 0.868 1.00 94.94 90 GLY A C 1
ATOM 752 O O . GLY A 1 90 ? 3.451 -2.016 0.359 1.00 94.94 90 GLY A O 1
ATOM 753 N N . GLN A 1 91 ? 4.901 -2.197 2.055 1.00 95.00 91 GLN A N 1
ATOM 754 C CA . GLN A 1 91 ? 4.027 -3.086 2.832 1.00 95.00 91 GLN A CA 1
ATOM 755 C C . GLN A 1 91 ? 2.784 -2.353 3.336 1.00 95.00 91 GLN A C 1
ATOM 757 O O . GLN A 1 91 ? 1.679 -2.892 3.250 1.00 95.00 91 GLN A O 1
ATOM 762 N N . TRP A 1 92 ? 2.958 -1.117 3.805 1.00 95.44 92 TRP A N 1
ATOM 763 C CA . TRP A 1 92 ? 1.872 -0.253 4.255 1.00 95.44 92 TRP A CA 1
ATOM 764 C C . TRP A 1 92 ? 0.934 0.123 3.106 1.00 95.44 92 TRP A C 1
ATOM 766 O O . TRP A 1 92 ? -0.276 -0.069 3.212 1.00 95.44 92 TRP A O 1
ATOM 776 N N . LEU A 1 93 ? 1.483 0.580 1.978 1.00 95.31 93 LEU A N 1
ATOM 777 C CA . LEU A 1 93 ? 0.712 0.941 0.783 1.00 95.31 93 LEU A CA 1
ATOM 778 C C . LEU A 1 93 ? -0.054 -0.265 0.227 1.00 95.31 93 LEU A C 1
ATOM 780 O O . LEU A 1 93 ? -1.244 -0.169 -0.066 1.00 95.31 93 LEU A O 1
ATOM 784 N N . SER A 1 94 ? 0.590 -1.434 0.180 1.00 94.62 94 SER A N 1
ATOM 785 C CA . SER A 1 94 ? -0.068 -2.697 -0.161 1.00 94.62 94 SER A CA 1
ATOM 786 C C . SER A 1 94 ? -1.197 -3.036 0.814 1.00 94.62 94 SER A C 1
ATOM 788 O O . SER A 1 94 ? -2.253 -3.509 0.400 1.00 94.62 94 SER A O 1
ATOM 790 N N . ALA A 1 95 ? -1.001 -2.835 2.117 1.00 93.38 95 ALA A N 1
ATOM 791 C CA . ALA A 1 95 ? -2.031 -3.111 3.110 1.00 93.38 95 ALA A CA 1
ATOM 792 C C . ALA A 1 95 ? -3.246 -2.182 2.965 1.00 93.38 95 ALA A C 1
ATOM 794 O O . ALA A 1 95 ? -4.367 -2.686 3.023 1.00 93.38 95 ALA A O 1
ATOM 795 N N . LEU A 1 96 ? -3.035 -0.885 2.709 1.00 93.69 96 LEU A N 1
ATOM 796 C CA . LEU A 1 96 ? -4.105 0.069 2.394 1.00 93.69 96 LEU A CA 1
ATOM 797 C C . LEU A 1 96 ? -4.861 -0.342 1.128 1.00 93.69 96 LEU A C 1
ATOM 799 O O . LEU A 1 96 ? -6.079 -0.487 1.157 1.00 93.69 96 LEU A O 1
ATOM 803 N N . GLU A 1 97 ? -4.139 -0.597 0.033 1.00 92.25 97 GLU A N 1
ATOM 804 C CA . GLU A 1 97 ? -4.732 -0.958 -1.261 1.00 92.25 97 GLU A CA 1
ATOM 805 C C . GLU A 1 97 ? -5.607 -2.221 -1.179 1.00 92.25 97 GLU A C 1
ATOM 807 O O . GLU A 1 97 ? -6.650 -2.299 -1.823 1.00 92.25 97 GLU A O 1
ATOM 812 N N . HIS A 1 98 ? -5.212 -3.208 -0.370 1.00 88.62 98 HIS A N 1
ATOM 813 C CA . HIS A 1 98 ? -5.957 -4.462 -0.209 1.00 88.62 98 HIS A CA 1
ATOM 814 C C . HIS A 1 98 ? -6.965 -4.435 0.955 1.00 88.62 98 HIS A C 1
ATOM 816 O O . HIS A 1 98 ? -7.535 -5.478 1.277 1.00 88.62 98 HIS A O 1
ATOM 822 N N . GLY A 1 99 ? -7.160 -3.287 1.615 1.00 88.50 99 GLY A N 1
ATOM 823 C CA . GLY A 1 99 ? -8.086 -3.146 2.743 1.00 88.50 99 GLY A CA 1
ATOM 824 C C . GLY A 1 99 ? -7.698 -3.955 3.985 1.00 88.50 99 GLY A C 1
ATOM 825 O O . GLY A 1 99 ? -8.562 -4.324 4.776 1.00 88.50 99 GLY A O 1
ATOM 826 N N . ARG A 1 100 ? -6.407 -4.274 4.159 1.00 89.69 100 ARG A N 1
ATOM 827 C CA . ARG A 1 100 ? -5.892 -4.927 5.379 1.00 89.69 100 ARG A CA 1
ATOM 828 C C . ARG A 1 100 ? -5.823 -3.962 6.563 1.00 89.69 100 ARG A C 1
ATOM 830 O O . ARG A 1 100 ? -5.901 -4.406 7.704 1.00 89.69 100 ARG A O 1
ATOM 837 N N . ILE A 1 101 ? -5.667 -2.673 6.278 1.00 91.62 101 ILE A N 1
ATOM 838 C CA . ILE A 1 101 ? -5.798 -1.567 7.228 1.00 91.62 101 ILE A CA 1
ATOM 839 C C . ILE A 1 101 ? -6.736 -0.521 6.619 1.00 91.62 101 ILE A C 1
ATOM 841 O O . ILE A 1 101 ? -6.768 -0.366 5.396 1.00 91.62 101 ILE A O 1
ATOM 845 N N . GLU A 1 102 ? -7.515 0.169 7.449 1.00 91.38 102 GLU A N 1
ATOM 846 C CA . GLU A 1 102 ? -8.426 1.219 6.979 1.00 91.38 102 GLU A CA 1
ATOM 847 C C . GLU A 1 102 ? -7.662 2.524 6.756 1.00 91.38 102 GLU A C 1
ATOM 849 O O . GLU A 1 102 ? -6.690 2.781 7.454 1.00 91.38 102 GLU A O 1
ATOM 854 N N . ALA A 1 103 ? -8.088 3.373 5.818 1.00 93.69 103 ALA A N 1
ATOM 855 C CA . ALA A 1 103 ? -7.530 4.718 5.688 1.00 93.69 103 ALA A CA 1
ATOM 856 C C . ALA A 1 103 ? -8.064 5.621 6.812 1.00 93.69 103 ALA A C 1
ATOM 858 O O . ALA A 1 103 ? -9.269 5.803 6.964 1.00 93.69 103 ALA A O 1
ATOM 859 N N . THR A 1 104 ? -7.155 6.199 7.589 1.00 92.81 104 THR A N 1
ATOM 860 C CA . THR A 1 104 ? -7.451 7.036 8.761 1.00 92.81 104 THR A CA 1
ATOM 861 C C . THR A 1 104 ? -6.987 8.479 8.594 1.00 92.81 104 THR A C 1
ATOM 863 O O . THR A 1 104 ? -7.515 9.360 9.273 1.00 92.81 104 THR A O 1
ATOM 866 N N . THR A 1 105 ? -6.036 8.744 7.691 1.00 93.25 105 THR A N 1
ATOM 867 C CA . THR A 1 105 ? -5.534 10.100 7.419 1.00 93.25 105 THR A CA 1
ATOM 868 C C . THR A 1 105 ? -5.984 10.619 6.045 1.00 93.25 105 THR A C 1
ATOM 870 O O . THR A 1 105 ? -6.312 9.819 5.162 1.00 93.25 105 THR A O 1
ATOM 873 N N . PRO A 1 106 ? -6.011 11.951 5.831 1.00 95.31 106 PRO A N 1
ATOM 874 C CA . PRO A 1 106 ? -6.290 12.545 4.521 1.00 95.31 106 PRO A CA 1
ATOM 875 C C . PRO A 1 106 ? -5.380 12.026 3.406 1.00 95.31 106 PRO A C 1
ATOM 877 O O . PRO A 1 106 ? -5.853 11.791 2.299 1.00 95.31 106 PRO A O 1
ATOM 880 N N . GLU A 1 107 ? -4.104 11.796 3.704 1.00 94.56 107 GLU A N 1
ATOM 881 C CA . GLU A 1 107 ? -3.116 11.276 2.758 1.00 94.56 107 GLU A CA 1
ATOM 882 C C . GLU A 1 107 ? -3.417 9.823 2.380 1.00 94.56 107 GLU A C 1
ATOM 884 O O . GLU A 1 107 ? -3.347 9.462 1.211 1.00 94.56 107 GLU A O 1
ATOM 889 N N . GLU A 1 108 ? -3.818 8.986 3.341 1.00 95.25 108 GLU A N 1
ATOM 890 C CA . GLU A 1 108 ? -4.220 7.601 3.066 1.00 95.25 108 GLU A CA 1
ATOM 891 C C . GLU A 1 108 ? -5.502 7.546 2.228 1.00 95.25 108 GLU A C 1
ATOM 893 O O . GLU A 1 108 ? -5.620 6.729 1.315 1.00 95.25 108 GLU A O 1
ATOM 898 N N . MET A 1 109 ? -6.456 8.436 2.511 1.00 96.62 109 MET A N 1
ATOM 899 C CA . MET A 1 109 ? -7.675 8.565 1.713 1.00 96.62 109 MET A CA 1
ATOM 900 C C . MET A 1 109 ? -7.368 9.046 0.290 1.00 96.62 109 MET A C 1
ATOM 902 O O . MET A 1 109 ? -7.938 8.517 -0.662 1.00 96.62 109 MET A O 1
ATOM 906 N N . HIS A 1 110 ? -6.456 10.010 0.138 1.00 95.81 110 HIS A N 1
ATOM 907 C CA . HIS A 1 110 ? -5.986 10.477 -1.165 1.00 95.81 110 HIS A CA 1
ATOM 908 C C . HIS A 1 110 ? -5.300 9.345 -1.939 1.00 95.81 110 HIS A C 1
ATOM 910 O O . HIS A 1 110 ? -5.673 9.070 -3.076 1.00 95.81 110 HIS A O 1
ATOM 916 N N . PHE A 1 111 ? -4.397 8.598 -1.299 1.00 95.56 111 PHE A N 1
ATOM 917 C CA . PHE A 1 111 ? -3.757 7.431 -1.901 1.00 95.56 111 PHE A CA 1
ATOM 918 C C . PHE A 1 111 ? -4.780 6.432 -2.462 1.00 95.56 111 PHE A C 1
ATOM 920 O O . PHE A 1 111 ? -4.632 5.974 -3.593 1.00 95.56 111 PHE A O 1
ATOM 927 N N . LEU A 1 112 ? -5.860 6.125 -1.733 1.00 93.69 112 LEU A N 1
ATOM 928 C CA . LEU A 1 112 ? -6.904 5.225 -2.240 1.00 93.69 112 LEU A CA 1
ATOM 929 C C . LEU A 1 112 ? -7.626 5.774 -3.484 1.00 93.69 112 LEU A C 1
ATOM 931 O O . LEU A 1 112 ? -7.934 4.995 -4.388 1.00 93.69 112 LEU A O 1
ATOM 935 N N . LYS A 1 113 ? -7.838 7.092 -3.579 1.00 91.56 113 LYS A N 1
ATOM 936 C CA . LYS A 1 113 ? -8.377 7.736 -4.793 1.00 91.56 113 LYS A CA 1
ATOM 937 C C . LYS A 1 113 ? -7.394 7.705 -5.962 1.00 91.56 113 LYS A C 1
ATOM 939 O O . LYS A 1 113 ? -7.794 7.528 -7.111 1.00 91.56 113 LYS A O 1
ATOM 944 N N . VAL A 1 114 ? -6.097 7.836 -5.683 1.00 89.62 114 VAL A N 1
ATOM 945 C CA . VAL A 1 114 ? -5.041 7.662 -6.693 1.00 89.62 114 VAL A CA 1
ATOM 946 C C . VAL A 1 114 ? -5.057 6.229 -7.233 1.00 89.62 114 VAL A C 1
ATOM 948 O O . VAL A 1 114 ? -4.982 6.011 -8.443 1.00 89.62 114 VAL A O 1
ATOM 951 N N . ILE A 1 115 ? -5.237 5.238 -6.355 1.00 87.62 115 ILE A N 1
ATOM 952 C CA . ILE A 1 115 ? -5.357 3.826 -6.741 1.00 87.62 115 ILE A CA 1
ATOM 953 C C . ILE A 1 115 ? -6.597 3.562 -7.603 1.00 87.62 115 ILE A C 1
ATOM 955 O O . ILE A 1 115 ? -6.503 2.779 -8.554 1.00 87.62 115 ILE A O 1
ATOM 959 N N . SER A 1 116 ? -7.735 4.202 -7.310 1.00 84.75 116 SER A N 1
ATOM 960 C CA . SER A 1 116 ? -8.951 4.078 -8.128 1.00 84.75 116 SER A CA 1
ATOM 961 C C . SER A 1 116 ? -8.884 4.863 -9.444 1.00 84.75 116 SER A C 1
ATOM 963 O O . SER A 1 116 ? -9.688 4.618 -10.345 1.00 84.75 116 SER A O 1
ATOM 965 N N . GLY A 1 117 ? -7.889 5.743 -9.602 1.00 83.56 117 GLY A N 1
ATOM 966 C CA . GLY A 1 117 ? -7.722 6.605 -10.771 1.00 83.56 117 GLY A CA 1
ATOM 967 C C . GLY A 1 117 ? -8.629 7.837 -10.763 1.00 83.56 117 GLY A C 1
ATOM 968 O O . GLY A 1 117 ? -8.824 8.445 -11.813 1.00 83.56 117 GLY A O 1
ATOM 969 N N . GLU A 1 118 ? -9.199 8.186 -9.609 1.00 84.69 118 GLU A N 1
ATOM 970 C CA . GLU A 1 118 ? -10.014 9.392 -9.420 1.00 84.69 118 GLU A CA 1
ATOM 971 C C . GLU A 1 118 ? -9.159 10.655 -9.279 1.00 84.69 118 GLU A C 1
ATOM 973 O O . GLU A 1 118 ? -9.568 11.728 -9.718 1.00 84.69 118 GLU A O 1
ATOM 978 N N . GLU A 1 119 ? -7.971 10.529 -8.684 1.00 88.81 119 GLU A N 1
ATOM 979 C CA . GLU A 1 119 ? -7.032 11.632 -8.469 1.00 88.81 119 GLU A CA 1
ATOM 980 C C . GLU A 1 119 ? -5.623 11.258 -8.959 1.00 88.81 119 GLU A C 1
ATOM 982 O O . GLU A 1 119 ? -5.278 10.085 -9.124 1.00 88.81 119 GLU A O 1
ATOM 987 N N . SER A 1 120 ? -4.806 12.274 -9.235 1.00 89.69 120 SER A N 1
ATOM 988 C CA . SER A 1 120 ? -3.406 12.101 -9.638 1.00 89.69 120 SER A CA 1
ATOM 989 C C . SER A 1 120 ? -2.500 11.999 -8.409 1.00 89.69 120 SER A C 1
ATOM 991 O O . SER A 1 120 ? -2.795 12.643 -7.405 1.00 89.69 120 SER A O 1
ATOM 993 N N . PRO A 1 121 ? -1.374 11.265 -8.474 1.00 91.69 121 PRO A N 1
ATOM 994 C CA . PRO A 1 121 ? -0.402 11.255 -7.385 1.00 91.69 121 PRO A CA 1
ATOM 995 C C . PRO A 1 121 ? 0.144 12.670 -7.144 1.00 91.69 121 PRO A C 1
ATOM 997 O O . PRO A 1 121 ? 0.537 13.357 -8.089 1.00 91.69 121 PRO A O 1
ATOM 1000 N N . ILE A 1 122 ? 0.174 13.099 -5.882 1.00 92.69 122 ILE A N 1
ATOM 1001 C CA . ILE A 1 122 ? 0.623 14.447 -5.486 1.00 92.69 122 ILE A CA 1
ATOM 1002 C C . ILE A 1 122 ? 1.959 14.434 -4.747 1.00 92.69 122 ILE A C 1
ATOM 1004 O O . ILE A 1 122 ? 2.597 15.477 -4.611 1.00 92.69 122 ILE A O 1
ATOM 1008 N N . ASN A 1 123 ? 2.385 13.271 -4.253 1.00 93.12 123 ASN A N 1
ATOM 1009 C CA . ASN A 1 123 ? 3.625 13.131 -3.500 1.00 93.12 123 ASN A CA 1
ATOM 1010 C C . ASN A 1 123 ? 4.552 12.046 -4.093 1.00 93.12 123 ASN A C 1
ATOM 1012 O O . ASN A 1 123 ? 4.114 11.214 -4.900 1.00 93.12 123 ASN A O 1
ATOM 1016 N N . PRO A 1 124 ? 5.847 12.046 -3.718 1.00 94.19 124 PRO A N 1
ATOM 1017 C CA . PRO A 1 124 ? 6.819 11.089 -4.248 1.00 94.19 124 PRO A CA 1
ATOM 1018 C C . PRO A 1 124 ? 6.500 9.626 -3.923 1.00 94.19 124 PRO A C 1
ATOM 1020 O O . PRO A 1 124 ? 6.768 8.756 -4.744 1.00 94.19 124 PRO A O 1
ATOM 1023 N N . ILE A 1 125 ? 5.892 9.347 -2.765 1.00 95.19 125 ILE A N 1
ATOM 1024 C CA . ILE A 1 125 ? 5.552 7.984 -2.327 1.00 95.19 125 ILE A CA 1
ATOM 1025 C C . ILE A 1 125 ? 4.449 7.402 -3.216 1.00 95.19 125 ILE A C 1
ATOM 1027 O O . ILE A 1 125 ? 4.573 6.286 -3.719 1.00 95.19 125 ILE A O 1
ATOM 1031 N N . GLU A 1 126 ? 3.388 8.176 -3.449 1.00 94.12 126 GLU A N 1
ATOM 1032 C CA . GLU A 1 126 ? 2.311 7.814 -4.368 1.00 94.12 126 GLU A CA 1
ATOM 1033 C C . GLU A 1 126 ? 2.868 7.603 -5.769 1.00 94.12 126 GLU A C 1
ATOM 1035 O O . GLU A 1 126 ? 2.625 6.565 -6.375 1.00 94.12 126 GLU A O 1
ATOM 1040 N N . SER A 1 127 ? 3.679 8.543 -6.254 1.00 93.44 127 SER A N 1
ATOM 1041 C CA . SER A 1 127 ? 4.284 8.466 -7.586 1.00 93.44 127 SER A CA 1
ATOM 1042 C C . SER A 1 127 ? 5.127 7.195 -7.744 1.00 93.44 127 SER A C 1
ATOM 1044 O O . SER A 1 127 ? 4.924 6.444 -8.696 1.00 93.44 127 SER A O 1
ATOM 1046 N N . ALA A 1 128 ? 5.982 6.883 -6.765 1.00 94.81 128 ALA A N 1
ATOM 1047 C CA . ALA A 1 128 ? 6.794 5.669 -6.752 1.00 94.81 128 ALA A CA 1
ATOM 1048 C C . ALA A 1 128 ? 5.939 4.392 -6.753 1.00 94.81 128 ALA A C 1
ATOM 1050 O O . ALA A 1 128 ? 6.228 3.445 -7.489 1.00 94.81 128 ALA A O 1
ATOM 1051 N N . TRP A 1 129 ? 4.847 4.358 -5.980 1.00 95.00 129 TRP A N 1
ATOM 1052 C CA . TRP A 1 129 ? 3.925 3.218 -5.973 1.00 95.00 129 TRP A CA 1
ATOM 1053 C C . TRP A 1 129 ? 3.245 3.012 -7.329 1.00 95.00 129 TRP A C 1
ATOM 1055 O O . TRP A 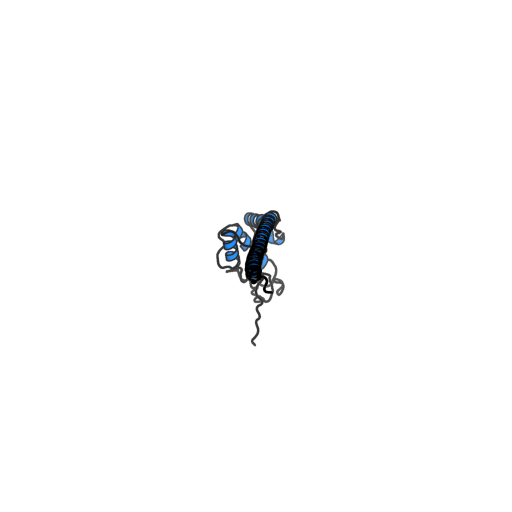1 129 ? 3.114 1.880 -7.804 1.00 95.00 129 TRP A O 1
ATOM 1065 N N . MET A 1 130 ? 2.852 4.102 -7.985 1.00 91.88 130 MET A N 1
ATOM 1066 C CA . MET A 1 130 ? 2.259 4.075 -9.321 1.00 91.88 130 MET A CA 1
ATOM 1067 C C . MET A 1 130 ? 3.254 3.549 -10.358 1.00 91.88 130 MET A C 1
ATOM 1069 O O . MET A 1 130 ? 2.910 2.632 -11.114 1.00 91.88 130 MET A O 1
ATOM 1073 N N . THR A 1 131 ? 4.496 4.051 -10.342 1.00 90.00 131 THR A N 1
ATOM 1074 C CA . THR A 1 131 ? 5.582 3.550 -11.196 1.00 90.00 131 THR A CA 1
ATOM 1075 C C . THR A 1 131 ? 5.800 2.058 -10.961 1.00 90.00 131 THR A C 1
ATOM 1077 O O . THR A 1 131 ? 5.816 1.275 -11.912 1.00 90.00 131 THR A O 1
ATOM 1080 N N . TRP A 1 132 ? 5.884 1.620 -9.703 1.00 91.31 132 TRP A N 1
ATOM 1081 C CA . TRP A 1 132 ? 6.034 0.208 -9.351 1.00 91.31 132 TRP A CA 1
ATOM 1082 C C . TRP A 1 132 ? 4.919 -0.669 -9.919 1.00 91.31 132 TRP A C 1
ATOM 1084 O O . TRP A 1 132 ? 5.199 -1.699 -10.540 1.00 91.31 132 TRP A O 1
ATOM 1094 N N . LYS A 1 133 ? 3.651 -0.265 -9.764 1.00 88.06 133 LYS A N 1
ATOM 1095 C CA . LYS A 1 133 ? 2.512 -1.000 -10.336 1.00 88.06 133 LYS A CA 1
ATOM 1096 C C . LYS A 1 133 ? 2.626 -1.092 -11.854 1.00 88.06 133 LYS A C 1
ATOM 1098 O O . LYS A 1 133 ? 2.419 -2.168 -12.416 1.00 88.06 133 LYS A O 1
ATOM 1103 N N . GLN A 1 134 ? 3.007 -0.004 -12.517 1.00 82.88 134 GLN A N 1
ATOM 1104 C CA . GLN A 1 134 ? 3.205 0.010 -13.963 1.00 82.88 134 GLN A CA 1
ATOM 1105 C C . GLN A 1 134 ? 4.357 -0.905 -14.398 1.00 82.88 134 GLN A C 1
ATOM 1107 O O . GLN A 1 134 ? 4.186 -1.702 -15.321 1.00 82.88 134 GLN A O 1
ATOM 1112 N N . VAL A 1 135 ? 5.513 -0.848 -13.735 1.00 84.69 135 VAL A N 1
ATOM 1113 C CA . VAL A 1 135 ? 6.671 -1.716 -14.008 1.00 84.69 135 VAL A CA 1
ATOM 1114 C C . VAL A 1 135 ? 6.292 -3.181 -13.820 1.00 84.69 135 VAL A C 1
ATOM 1116 O O . VAL A 1 135 ? 6.508 -3.996 -14.718 1.00 84.69 135 VAL A O 1
ATOM 1119 N N . LYS A 1 136 ? 5.642 -3.517 -12.702 1.00 82.62 136 LYS A N 1
ATOM 1120 C CA . LYS A 1 136 ? 5.172 -4.874 -12.412 1.00 82.62 136 LYS A CA 1
ATOM 1121 C C . LYS A 1 136 ? 4.221 -5.389 -13.493 1.00 82.62 136 LYS A C 1
ATOM 1123 O O . LYS A 1 136 ? 4.325 -6.542 -13.892 1.00 82.62 136 LYS A O 1
ATOM 1128 N N . LEU A 1 137 ? 3.312 -4.559 -13.997 1.00 73.56 137 LEU A N 1
ATOM 1129 C CA . LEU A 1 137 ? 2.375 -4.971 -15.045 1.00 73.56 137 LEU A CA 1
ATOM 1130 C C . LEU A 1 137 ? 3.045 -5.096 -16.416 1.00 73.56 137 LEU A C 1
ATOM 1132 O O . LEU A 1 137 ? 2.791 -6.054 -17.140 1.00 73.56 137 LEU A O 1
ATOM 1136 N N . THR A 1 138 ? 3.913 -4.149 -16.768 1.00 67.81 138 THR A N 1
ATOM 1137 C CA . THR A 1 138 ? 4.491 -4.050 -18.117 1.00 67.81 138 THR A CA 1
ATOM 1138 C C . THR A 1 138 ? 5.681 -4.973 -18.346 1.00 67.81 138 THR A C 1
ATOM 1140 O O . THR A 1 138 ? 5.902 -5.414 -19.474 1.00 67.81 138 THR A O 1
ATOM 1143 N N . LYS A 1 139 ? 6.456 -5.272 -17.299 1.00 72.06 139 LYS A N 1
ATOM 1144 C CA . LYS A 1 139 ? 7.666 -6.103 -17.385 1.00 72.06 139 LYS A CA 1
ATOM 1145 C C . LYS A 1 139 ? 7.416 -7.569 -17.069 1.00 72.06 139 LYS A C 1
ATOM 1147 O O . LYS A 1 139 ? 8.255 -8.404 -17.395 1.00 72.06 139 LYS A O 1
ATOM 1152 N N . ILE A 1 140 ? 6.252 -7.907 -16.515 1.00 65.62 140 ILE A N 1
ATOM 1153 C CA . ILE A 1 140 ? 5.807 -9.297 -16.444 1.00 65.62 140 ILE A CA 1
ATOM 1154 C C . ILE A 1 140 ? 5.209 -9.673 -17.810 1.00 65.62 140 ILE A C 1
ATOM 1156 O O . ILE A 1 140 ? 4.207 -9.082 -18.234 1.00 65.62 140 ILE A O 1
ATOM 1160 N N . PRO A 1 141 ? 5.792 -10.649 -18.530 1.00 62.50 141 PRO A N 1
ATOM 1161 C CA . PRO A 1 141 ? 5.282 -11.047 -19.831 1.00 62.50 141 PRO A CA 1
ATOM 1162 C C . PRO A 1 141 ? 3.858 -11.586 -19.689 1.00 62.50 141 PRO A C 1
ATOM 1164 O O . PRO A 1 141 ? 3.569 -12.415 -18.822 1.00 62.50 141 PRO A O 1
ATOM 1167 N N . CYS A 1 142 ? 2.957 -11.131 -20.563 1.00 63.09 142 CYS A N 1
ATOM 1168 C CA . CYS A 1 142 ? 1.589 -11.638 -20.606 1.00 63.09 142 CYS A CA 1
ATOM 1169 C C . CYS A 1 142 ? 1.632 -13.156 -20.800 1.00 63.09 142 CYS A C 1
ATOM 1171 O O . CYS A 1 142 ? 2.164 -13.637 -21.804 1.00 63.09 142 CYS A O 1
ATOM 1173 N N . LYS A 1 143 ? 1.057 -13.911 -19.856 1.00 64.31 143 LYS A N 1
ATOM 1174 C CA . LYS A 1 143 ? 1.090 -15.384 -19.865 1.00 64.31 143 LYS A CA 1
ATOM 1175 C C . LYS A 1 143 ? 0.443 -15.989 -21.112 1.00 64.31 143 LYS A C 1
ATOM 1177 O O . LYS A 1 143 ? 0.820 -17.078 -21.521 1.00 64.31 143 LYS A O 1
ATOM 1182 N N . LEU A 1 144 ? -0.508 -15.278 -21.718 1.00 67.62 144 LEU A N 1
ATOM 1183 C CA . LEU A 1 144 ? -1.312 -15.790 -22.826 1.00 67.62 144 LEU A CA 1
ATOM 1184 C C . LEU A 1 144 ? -0.636 -15.593 -24.192 1.00 67.62 144 LEU A C 1
ATOM 1186 O O . LEU A 1 144 ? -0.718 -16.472 -25.041 1.00 67.62 144 LEU A O 1
ATOM 1190 N N . CYS A 1 145 ? 0.092 -14.488 -24.395 1.00 64.69 145 CYS A N 1
ATOM 1191 C CA . CYS A 1 145 ? 0.912 -14.290 -25.601 1.00 64.69 145 CYS A CA 1
ATOM 1192 C C . CYS A 1 145 ? 2.412 -14.483 -25.373 1.00 64.69 145 CYS A C 1
ATOM 1194 O O . CYS A 1 145 ? 3.191 -14.128 -26.257 1.00 64.69 145 CYS A O 1
ATOM 1196 N N . ALA A 1 146 ? 2.825 -15.005 -24.214 1.00 65.50 146 ALA A N 1
ATOM 1197 C CA . ALA A 1 146 ? 4.226 -15.128 -23.807 1.00 65.50 146 ALA A CA 1
ATOM 1198 C C . ALA A 1 146 ? 5.018 -13.815 -23.988 1.00 65.50 146 ALA A C 1
ATOM 1200 O O . ALA A 1 146 ? 6.135 -13.812 -24.497 1.00 65.50 146 ALA A O 1
ATOM 1201 N N . GLY A 1 147 ? 4.404 -12.678 -23.641 1.00 61.12 147 GLY A N 1
ATOM 1202 C CA . GLY A 1 147 ? 5.034 -11.357 -23.762 1.00 61.12 147 GLY A CA 1
ATOM 1203 C C . GLY A 1 147 ? 5.168 -10.804 -25.188 1.00 61.12 147 GLY A C 1
ATOM 1204 O O . GLY A 1 147 ? 5.817 -9.784 -25.376 1.00 61.12 147 GLY A O 1
ATOM 1205 N N . LYS A 1 148 ? 4.542 -11.413 -26.206 1.00 63.31 148 LYS A N 1
ATOM 1206 C CA . LYS A 1 148 ? 4.604 -10.920 -27.599 1.00 63.31 148 LYS A CA 1
ATOM 1207 C C . LYS A 1 148 ? 3.682 -9.726 -27.906 1.00 63.31 148 LYS A C 1
ATOM 1209 O O . LYS A 1 148 ? 3.491 -9.394 -29.079 1.00 63.31 148 LYS A O 1
ATOM 1214 N N . GLY A 1 149 ? 3.028 -9.161 -26.897 1.00 58.69 149 GLY A N 1
ATOM 1215 C CA . GLY A 1 149 ? 2.173 -7.980 -27.001 1.00 58.69 149 GLY A CA 1
ATOM 1216 C C . GLY A 1 149 ? 2.670 -6.882 -26.071 1.00 58.69 149 GLY A C 1
ATOM 1217 O O . GLY A 1 149 ? 3.364 -7.166 -25.100 1.00 58.69 149 GLY A O 1
ATOM 1218 N N . HIS A 1 150 ? 2.298 -5.643 -26.363 1.00 61.62 150 HIS A N 1
ATOM 1219 C CA . HIS A 1 150 ? 2.507 -4.507 -25.471 1.00 61.62 150 HIS A CA 1
ATOM 1220 C C . HIS A 1 150 ? 1.251 -4.270 -24.629 1.00 61.62 150 HIS A C 1
ATOM 1222 O O . HIS A 1 150 ? 0.164 -4.766 -24.943 1.00 61.62 150 HIS A O 1
ATOM 1228 N N . TYR A 1 151 ? 1.429 -3.567 -23.519 1.00 62.75 151 TYR A N 1
ATOM 1229 C CA . TYR A 1 151 ? 0.335 -3.151 -22.658 1.00 62.75 151 TYR A CA 1
ATOM 1230 C C . TYR A 1 151 ? -0.021 -1.703 -22.958 1.00 62.75 151 TYR A C 1
ATOM 1232 O O . TYR A 1 151 ? 0.882 -0.886 -23.149 1.00 62.75 151 TYR A O 1
ATOM 1240 N N . THR A 1 152 ? -1.315 -1.393 -22.947 1.00 60.12 152 THR A N 1
ATOM 1241 C CA . THR A 1 152 ? -1.787 -0.012 -23.048 1.00 60.12 152 THR A CA 1
ATOM 1242 C C . THR A 1 152 ? -1.166 0.828 -21.925 1.00 60.12 152 THR A C 1
ATOM 1244 O O . THR A 1 152 ? -1.222 0.398 -20.764 1.00 60.12 152 THR A O 1
ATOM 1247 N N . PRO A 1 153 ? -0.590 2.008 -22.220 1.00 52.50 153 PRO A N 1
ATOM 1248 C CA . PRO A 1 153 ? -0.132 2.918 -21.181 1.00 52.50 153 PRO A CA 1
ATOM 1249 C C . PRO A 1 153 ? -1.328 3.306 -20.294 1.00 52.50 153 PRO A C 1
ATOM 1251 O O . PRO A 1 153 ? -2.396 3.635 -20.820 1.00 52.50 153 PRO A O 1
ATOM 1254 N N . PRO A 1 154 ? -1.207 3.216 -18.960 1.00 52.12 154 PRO A N 1
ATOM 1255 C CA . PRO A 1 154 ? -2.326 3.510 -18.082 1.00 52.12 154 PRO A CA 1
ATOM 1256 C C . PRO A 1 154 ? -2.582 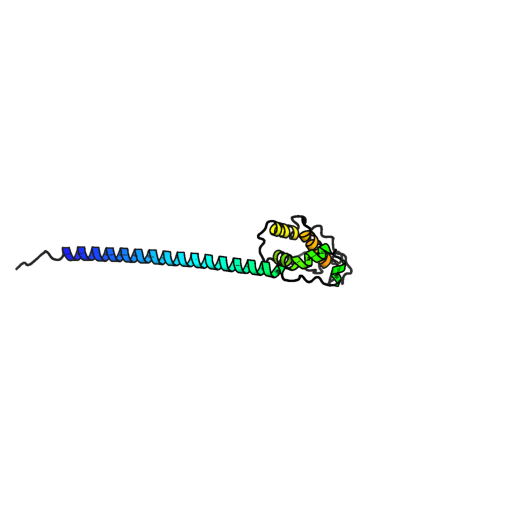5.022 -18.063 1.00 52.12 154 PRO A C 1
ATOM 1258 O O . PRO A 1 154 ? -1.845 5.766 -17.430 1.00 52.12 154 PRO A O 1
ATOM 1261 N N . ASN A 1 155 ? -3.665 5.477 -18.699 1.00 43.28 155 ASN A N 1
ATOM 1262 C CA . ASN A 1 155 ? -4.251 6.794 -18.386 1.00 43.28 155 ASN A CA 1
ATOM 1263 C C . ASN A 1 155 ? -4.913 6.781 -16.991 1.00 43.28 155 ASN A C 1
ATOM 1265 O O . ASN A 1 155 ? -5.147 7.819 -16.389 1.00 43.28 155 ASN A O 1
ATOM 1269 N N . SER A 1 156 ? -5.213 5.581 -16.489 1.00 45.72 156 SER A N 1
ATOM 1270 C CA . SER A 1 156 ? -5.569 5.242 -15.113 1.00 45.72 156 SER A CA 1
ATOM 1271 C C . SER A 1 156 ? -5.087 3.804 -14.876 1.00 45.72 156 SER A C 1
ATOM 1273 O O . SER A 1 156 ? -5.139 2.978 -15.793 1.00 45.72 156 SER A O 1
ATOM 1275 N N . ILE A 1 157 ? -4.612 3.459 -13.674 1.00 50.78 157 ILE A N 1
ATOM 1276 C CA . ILE A 1 157 ? -4.181 2.075 -13.358 1.00 50.78 157 ILE A CA 1
ATOM 1277 C C . ILE A 1 157 ? -5.340 1.071 -13.458 1.00 50.78 157 ILE A C 1
ATOM 1279 O O . ILE A 1 157 ? -5.122 -0.138 -13.400 1.00 50.78 157 ILE A O 1
ATOM 1283 N N . ALA A 1 158 ? -6.575 1.562 -13.586 1.00 43.41 158 ALA A N 1
ATOM 1284 C CA . ALA A 1 158 ? -7.779 0.755 -13.590 1.00 43.41 158 ALA A CA 1
ATOM 1285 C C . ALA A 1 158 ? -7.797 -0.284 -14.722 1.00 43.41 158 ALA A C 1
ATOM 1287 O O . ALA A 1 158 ? -8.453 -1.316 -14.581 1.00 43.41 158 ALA A O 1
ATOM 1288 N N . ARG A 1 159 ? -7.098 -0.047 -15.846 1.00 49.06 159 ARG A N 1
ATOM 1289 C CA . ARG A 1 159 ? -7.066 -0.987 -16.978 1.00 49.06 159 ARG A CA 1
ATOM 1290 C C . ARG A 1 159 ? -5.718 -0.991 -17.689 1.00 49.06 159 ARG A C 1
ATOM 1292 O O . ARG A 1 159 ? -5.419 -0.111 -18.487 1.00 49.06 159 ARG A O 1
ATOM 1299 N N . VAL A 1 160 ? -4.941 -2.046 -17.457 1.00 54.34 160 VAL A N 1
ATOM 1300 C CA . VAL A 1 160 ? -3.779 -2.387 -18.282 1.00 54.34 160 VAL A CA 1
ATOM 1301 C C . VAL A 1 160 ? -4.141 -3.623 -19.099 1.00 54.34 160 VAL A C 1
ATOM 1303 O O . VAL A 1 160 ? -4.147 -4.742 -18.591 1.00 54.34 160 VAL A O 1
ATOM 1306 N N . THR A 1 161 ? -4.501 -3.425 -20.366 1.00 59.22 161 THR A N 1
ATOM 1307 C CA . THR A 1 161 ? -4.843 -4.525 -21.277 1.00 59.22 161 THR A CA 1
ATOM 1308 C C . THR A 1 161 ? -3.662 -4.840 -22.181 1.00 59.22 161 THR A C 1
ATOM 1310 O O . THR A 1 161 ? -3.065 -3.940 -22.766 1.00 59.22 161 THR A O 1
ATOM 1313 N N . CYS A 1 162 ? -3.323 -6.124 -22.324 1.00 62.88 162 CYS A N 1
ATOM 1314 C CA . CYS A 1 162 ? -2.401 -6.553 -23.374 1.00 62.88 162 CYS A CA 1
ATOM 1315 C C . CYS A 1 162 ? -3.092 -6.367 -24.729 1.00 62.88 162 CYS A C 1
ATOM 1317 O O . CYS A 1 162 ? -4.093 -7.037 -24.980 1.00 62.88 162 CYS A O 1
ATOM 1319 N N . GLU A 1 163 ? -2.557 -5.511 -25.599 1.00 65.19 163 GLU A N 1
ATOM 1320 C CA . GLU A 1 163 ? -3.188 -5.152 -26.879 1.00 65.19 163 GLU A CA 1
ATOM 1321 C C . GLU A 1 163 ? -3.285 -6.341 -27.837 1.00 65.19 163 GLU A C 1
ATOM 1323 O O . GLU A 1 163 ? -4.257 -6.484 -28.567 1.00 65.19 163 GLU A O 1
ATOM 1328 N N . ARG A 1 164 ? -2.327 -7.271 -27.768 1.00 62.94 164 ARG A N 1
ATOM 1329 C CA . ARG A 1 164 ? -2.333 -8.484 -28.598 1.00 62.94 164 ARG A CA 1
ATOM 1330 C C . ARG A 1 164 ? -3.368 -9.519 -28.160 1.00 62.94 164 ARG A C 1
ATOM 1332 O O . ARG A 1 164 ? -3.849 -10.290 -28.982 1.00 62.94 164 ARG A O 1
ATOM 1339 N N . CYS A 1 165 ? -3.658 -9.576 -26.864 1.00 65.94 165 CYS A N 1
ATOM 1340 C CA . CYS A 1 165 ? -4.633 -10.509 -26.307 1.00 65.94 165 CYS A CA 1
ATOM 1341 C C . CYS A 1 165 ? -5.928 -9.808 -25.908 1.00 65.94 165 CYS A C 1
ATOM 1343 O O . CYS A 1 165 ? -6.700 -10.428 -25.198 1.00 65.94 165 CYS A O 1
ATOM 1345 N N . HIS A 1 166 ? -6.133 -8.531 -26.241 1.00 63.81 166 HIS A N 1
ATOM 1346 C CA . HIS A 1 166 ? -7.287 -7.721 -25.824 1.00 63.81 166 HIS A CA 1
ATOM 1347 C C . HIS A 1 166 ? -7.724 -7.922 -24.354 1.00 63.81 166 HIS A C 1
ATOM 1349 O O . HIS A 1 166 ? -8.909 -7.968 -24.045 1.00 63.81 166 HIS A O 1
ATOM 1355 N N . GLY A 1 167 ? -6.770 -8.094 -23.430 1.00 57.25 167 GLY A N 1
ATOM 1356 C CA . GLY A 1 167 ? -7.072 -8.349 -22.012 1.00 57.25 167 GLY A CA 1
ATOM 1357 C C . GLY A 1 167 ? -7.495 -9.783 -21.635 1.00 57.25 167 GLY A C 1
ATOM 1358 O O . GLY A 1 167 ? -7.706 -10.040 -20.455 1.00 57.25 167 GLY A O 1
ATOM 1359 N N . PHE A 1 168 ? -7.538 -10.746 -22.566 1.00 62.06 168 PHE A N 1
ATOM 1360 C CA . PHE A 1 168 ? -7.773 -12.171 -22.259 1.00 62.06 168 PHE A CA 1
ATOM 1361 C C . PHE A 1 168 ? -6.659 -12.785 -21.396 1.00 62.06 168 PHE A C 1
ATOM 1363 O O . PHE A 1 168 ? -6.886 -13.725 -20.635 1.00 62.06 168 PHE A O 1
ATOM 1370 N N . GLY A 1 169 ? -5.436 -12.257 -21.504 1.00 52.47 169 GLY A N 1
ATOM 1371 C CA . GLY A 1 169 ? -4.328 -12.630 -20.631 1.00 52.47 169 GLY A CA 1
ATOM 1372 C C . GLY A 1 169 ? -4.439 -11.916 -19.291 1.00 52.47 169 GLY A C 1
ATOM 1373 O O . GLY A 1 169 ? -4.180 -10.721 -19.214 1.00 52.47 169 GLY A O 1
ATOM 1374 N N . VAL A 1 170 ? -4.802 -12.650 -18.240 1.00 47.88 170 VAL A N 1
ATOM 1375 C CA . VAL A 1 170 ? -4.896 -12.119 -16.876 1.00 47.88 170 VAL A CA 1
ATOM 1376 C C . VAL A 1 170 ? -3.509 -11.682 -16.401 1.00 47.88 170 VAL A C 1
ATOM 1378 O O . VAL A 1 170 ? -2.623 -12.514 -16.192 1.00 47.88 170 VAL A O 1
ATOM 1381 N N . VAL A 1 171 ? -3.322 -10.380 -16.204 1.00 44.56 171 VAL A N 1
ATOM 1382 C CA . VAL A 1 171 ? -2.175 -9.828 -15.477 1.00 44.56 171 VAL A CA 1
ATOM 1383 C C . VAL A 1 171 ? -2.766 -9.068 -14.308 1.00 44.56 171 VAL A C 1
ATOM 1385 O O . VAL A 1 171 ? -3.517 -8.117 -14.490 1.00 44.56 171 VAL A O 1
ATOM 1388 N N . GLY A 1 172 ? -2.561 -9.620 -1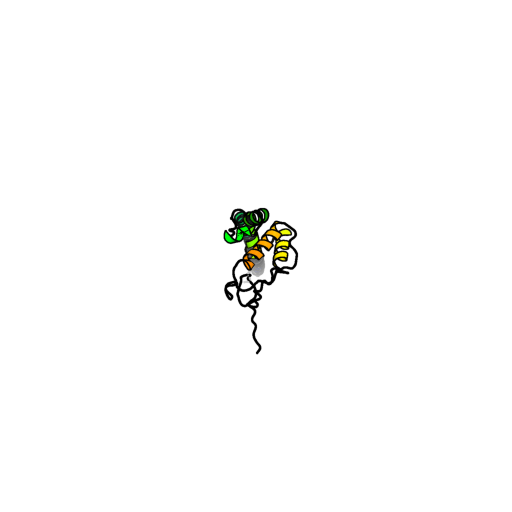3.115 1.00 40.66 172 GLY A N 1
ATOM 1389 C CA . GLY A 1 172 ? -3.348 -9.293 -11.938 1.00 40.66 172 GLY A CA 1
ATOM 1390 C C . GLY A 1 172 ? -3.332 -7.811 -11.579 1.00 40.66 172 GLY A C 1
ATOM 1391 O O . GLY A 1 172 ? -2.306 -7.284 -11.162 1.00 40.66 172 GLY A O 1
ATOM 1392 N N . VAL A 1 173 ? -4.517 -7.211 -11.621 1.00 36.28 173 VAL A N 1
ATOM 1393 C CA . VAL A 1 173 ? -5.018 -6.326 -10.569 1.00 36.28 173 VAL A CA 1
ATOM 1394 C C . VAL A 1 173 ? -6.441 -6.809 -10.283 1.00 36.28 173 VAL A C 1
ATOM 1396 O O . VAL A 1 173 ? -7.208 -7.076 -11.209 1.00 36.28 173 VAL A O 1
ATOM 1399 N N . ALA A 1 174 ? -6.749 -7.082 -9.018 1.00 34.53 174 ALA A N 1
ATOM 1400 C CA . ALA A 1 174 ? -8.019 -7.673 -8.620 1.00 34.53 174 ALA A CA 1
ATOM 1401 C C . ALA A 1 174 ? -9.192 -6.739 -8.959 1.00 34.53 174 ALA A C 1
ATOM 1403 O O . ALA A 1 174 ? -9.116 -5.545 -8.695 1.00 34.53 174 ALA A O 1
ATOM 1404 N N . GLY A 1 175 ? -10.290 -7.307 -9.474 1.00 32.72 175 GLY A N 1
ATOM 1405 C CA . GLY A 1 175 ? -11.605 -6.677 -9.342 1.00 32.72 175 GLY A CA 1
ATOM 1406 C C . GLY A 1 175 ? -12.443 -6.444 -10.599 1.00 32.72 175 GLY A C 1
ATOM 1407 O O . GLY A 1 175 ? -13.171 -5.464 -10.620 1.00 32.72 175 GLY A O 1
ATOM 1408 N N . TYR A 1 176 ? -12.446 -7.317 -11.613 1.00 34.16 176 TYR A N 1
ATOM 1409 C CA . TYR A 1 176 ? -13.661 -7.442 -12.435 1.00 34.16 176 TYR A CA 1
ATOM 1410 C C . TYR A 1 176 ? -13.786 -8.829 -13.074 1.00 34.16 176 TYR A C 1
ATOM 1412 O O . TYR A 1 176 ? -13.005 -9.206 -13.944 1.00 34.16 176 TYR A O 1
ATOM 1420 N N . ARG A 1 177 ? -14.804 -9.594 -12.656 1.00 32.31 177 ARG A N 1
ATOM 1421 C CA . ARG A 1 177 ? -15.391 -10.635 -13.508 1.00 32.31 177 ARG A CA 1
ATOM 1422 C C . ARG A 1 177 ? -16.126 -9.896 -14.622 1.00 32.31 177 ARG A C 1
ATOM 1424 O O . ARG A 1 177 ? -17.258 -9.472 -14.417 1.00 32.31 177 ARG A O 1
ATOM 1431 N N . SER A 1 178 ? -15.517 -9.750 -15.793 1.00 35.34 178 SER A N 1
ATOM 1432 C CA . SER A 1 178 ? -16.296 -9.519 -17.005 1.00 35.34 178 SER A CA 1
ATOM 1433 C C . SER A 1 178 ? -17.031 -10.819 -17.326 1.00 35.34 178 SER A C 1
ATOM 1435 O O . SER A 1 178 ? -16.546 -11.684 -18.050 1.00 35.34 178 SER A O 1
ATOM 1437 N N . GLY A 1 179 ? -18.213 -10.972 -16.728 1.00 32.72 179 GLY A N 1
ATOM 1438 C CA . GLY A 1 179 ? -19.270 -11.736 -17.365 1.00 32.72 179 GLY A CA 1
ATOM 1439 C C . GLY A 1 179 ? -19.588 -11.024 -18.670 1.00 32.72 179 GLY A C 1
ATOM 1440 O O . GLY A 1 179 ? -20.263 -10.002 -18.664 1.00 32.72 179 GLY A O 1
ATOM 1441 N N . VAL A 1 180 ? -19.030 -11.518 -19.770 1.00 36.84 180 VAL A N 1
ATOM 1442 C CA . VAL A 1 180 ? -19.551 -11.209 -21.097 1.00 36.84 180 VAL A CA 1
ATOM 1443 C C . VAL A 1 180 ? -20.354 -12.437 -21.500 1.00 36.84 180 VAL A C 1
ATOM 1445 O O . VAL A 1 180 ? -19.841 -13.384 -22.092 1.00 36.84 180 VAL A O 1
ATOM 1448 N N . GLU A 1 181 ? -21.605 -12.464 -21.044 1.00 32.72 181 GLU A N 1
ATOM 1449 C CA . GLU A 1 181 ? -22.651 -13.213 -21.726 1.00 32.72 181 GLU A CA 1
ATOM 1450 C C . GLU A 1 181 ? -22.891 -12.542 -23.083 1.00 32.72 181 GLU A C 1
ATOM 1452 O O . GLU A 1 181 ? -23.258 -11.371 -23.122 1.00 32.72 181 GLU A O 1
ATOM 1457 N N . GLY A 1 182 ? -22.716 -13.301 -24.169 1.00 30.00 182 GLY A N 1
ATOM 1458 C CA . GLY 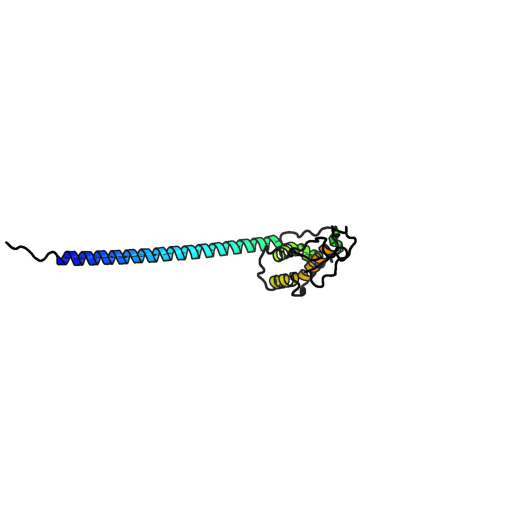A 1 182 ? -23.231 -12.986 -25.508 1.00 30.00 182 GLY A CA 1
ATOM 1459 C C . GLY A 1 182 ? -22.526 -11.825 -26.229 1.00 30.00 182 GLY A C 1
ATOM 1460 O O . GLY A 1 182 ? -22.047 -10.881 -25.627 1.00 30.00 182 GLY A O 1
ATOM 1461 N N . THR A 1 183 ? -22.414 -11.797 -27.551 1.00 28.31 183 THR A N 1
ATOM 1462 C CA . THR A 1 183 ? -23.265 -12.383 -28.591 1.00 28.31 183 THR A CA 1
ATOM 1463 C C . THR A 1 183 ? -22.455 -12.490 -29.891 1.00 28.31 183 THR A C 1
ATOM 1465 O O . THR A 1 183 ? -21.696 -11.574 -30.183 1.00 28.31 183 THR A O 1
ATOM 1468 N N . TYR A 1 184 ? -22.648 -13.620 -30.588 1.00 38.00 184 TYR A N 1
ATOM 1469 C CA . TYR A 1 184 ? -22.318 -13.988 -31.982 1.00 38.00 184 TYR A CA 1
ATOM 1470 C C . TYR A 1 184 ? -21.009 -13.499 -32.620 1.00 38.00 184 TYR A C 1
ATOM 1472 O O . TYR A 1 184 ? -20.909 -12.309 -32.980 1.00 38.00 184 TYR A O 1
#

Radius of gyration: 34.56 Å; chains: 1; bounding box: 91×30×105 Å

Sequence (184 aa):
MLIGAGSITVIGILFSLIFTKKIKSHEINRHERSRRKSNRHATEKTESNKEQQIKEQKERKRLLELDFHIPFDLKPYLTEDELQNIEIYGQWLSALEHGRIEATTPEEMHFLKVISGEESPINPIESAWMTWKQVKLTKIPCKLCAGKGHYTPPNSIARVTCERCHGFGVVGVAGYRSGVEGTY

Organism: NCBI:txid1306992

InterPro domains:
  IPR007335 Protein of unknown function DUF413 [PF04219] (79-136)

pLDDT: mean 72.55, std 19.63, range [28.31, 96.62]

Foldseek 3Di:
DDDDPDPPVVVVVVVVVVVVVVVVVVVVVVVVVVVVVVVVVVVVVVVVVVVVVVVLVVVLVVLQVDFDDDDPVLVVQADPLLNVLCRRCVSVLVCLCVVVHDDDDPVSVVLNCLLVQNDPDDDSSSVSVVSSLVSLQQVPQQPVVRNPFGWDDDPHSNDTAGPVCRNPRDDDDDDDDPPPDDDD